Protein AF-0000000067861967 (afdb_homodimer)

InterPro domains:
  IPR028973 PhnB-like [PF06983] (5-131)
  IPR028973 PhnB-like [cd06588] (5-132)
  IPR029068 Glyoxalase/Bleomycin resistance protein/Dihydroxybiphenyl dioxygenase [G3DSA:3.10.180.10] (1-137)
  IPR029068 Glyoxalase/Bleomycin resistance protein/Dihydroxybiphenyl dioxygenase [SSF54593] (2-133)

Secondary structure (DSSP, 8-state):
--SEEEEEE-SS-HHHHHHHHHHHTT-EEEEEEEGGGSTT--S-HHHHTSEEEEEEEETTEEEEEEES-PPTT----SSEEEEEEESSHHHHHHHHHHHHHSSEEEEEEEE-TTSSEEEEEE-TTS-EEEEEE-TT-/--SEEEEEE-SS-HHHHHHHHHHHTT-EEEEEEEGGGSTT--S-HHHHTSEEEEEEEETTEEEEEEES-PPTT----SSEEEEEEESSHHHHHHHHHHHHHSSEEEEEEEE-TTSSEEEEEE-TTS-EEEEEE-TT-

Foldseek 3Di:
DDPDAAEAEAAQCQVVVVVLVCVLQVWDWPDFDFQLPDDPRDDDPSRRRWTCKTFTDDPRHTHYMYGNDDDVPDDQDVPDAEEDEDADPVSLVSNLVSQVVAWPWPADQDQDPVGWGWTWIQGNRRGIYIYTYDPVD/DDPDAAEAEAAQCQVVVVVLVCVLQVWDWPDFDFQLPDPPRDDDPSRRRWTCKTFTDDPRHTHYMYGNDDDVPDDQDVPDAEEDEDADPVSLVSNLVSQVVAWPWPADQDQDPVGWGWTWIQGNRRGIYIYTYDPVD

Structure (mmCIF, N/CA/C/O backbone):
data_AF-0000000067861967-model_v1
#
loop_
_entity.id
_entity.type
_entity.pdbx_description
1 polymer 'Lmo0817 protein'
#
loop_
_atom_site.group_PDB
_atom_site.id
_atom_site.type_symbol
_atom_site.label_atom_id
_atom_site.label_alt_id
_atom_site.label_comp_id
_atom_site.label_asym_id
_atom_site.label_entity_id
_atom_site.label_seq_id
_atom_site.pdbx_PDB_ins_code
_atom_site.Cartn_x
_atom_site.Cartn_y
_atom_site.Cartn_z
_atom_site.occupancy
_atom_site.B_iso_or_equiv
_atom_site.auth_seq_id
_atom_site.auth_comp_id
_atom_site.auth_asym_id
_atom_site.auth_atom_id
_atom_site.pdbx_PDB_model_num
ATOM 1 N N . MET A 1 1 ? 4.758 -0.822 15.492 1 81.38 1 MET A N 1
ATOM 2 C CA . MET A 1 1 ? 4.141 -0.25 14.297 1 81.38 1 MET A 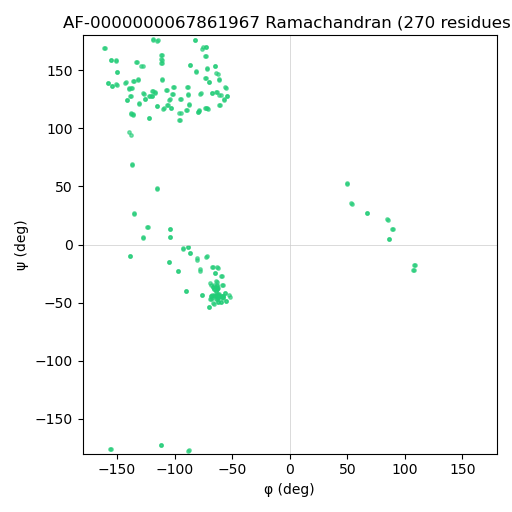CA 1
ATOM 3 C C . MET A 1 1 ? 4.711 -0.878 13.031 1 81.38 1 MET A C 1
ATOM 5 O O . MET A 1 1 ? 5.91 -1.151 12.961 1 81.38 1 MET A O 1
ATOM 9 N N . SER A 1 2 ? 3.775 -1.146 12.102 1 89.94 2 SER A N 1
ATOM 10 C CA . SER A 1 2 ? 4.246 -1.735 10.852 1 89.94 2 SER A CA 1
ATOM 11 C C . SER A 1 2 ? 5.211 -0.803 10.133 1 89.94 2 SER A C 1
ATOM 13 O O . SER A 1 2 ? 5.004 0.412 10.102 1 89.94 2 SER A O 1
ATOM 15 N N . PHE A 1 3 ? 6.199 -1.307 9.555 1 94.56 3 PHE A N 1
ATOM 16 C CA . PHE A 1 3 ? 7.223 -0.518 8.875 1 94.56 3 PHE A CA 1
ATOM 17 C C . PHE A 1 3 ? 6.645 0.157 7.637 1 94.56 3 PHE A C 1
ATOM 19 O O . PHE A 1 3 ? 6.926 1.329 7.375 1 94.56 3 PHE A O 1
ATOM 26 N N . ALA A 1 4 ? 5.871 -0.533 6.863 1 97.94 4 ALA A N 1
ATOM 27 C CA . ALA A 1 4 ? 5.184 0.008 5.691 1 97.94 4 ALA A CA 1
ATOM 28 C C . ALA A 1 4 ? 3.672 -0.129 5.836 1 97.94 4 ALA A C 1
ATOM 30 O O . ALA A 1 4 ? 3.17 -1.198 6.188 1 97.94 4 ALA A O 1
ATOM 31 N N . VAL A 1 5 ? 2.973 0.928 5.57 1 98.12 5 VAL A N 1
ATOM 32 C CA . VAL A 1 5 ? 1.518 0.922 5.676 1 98.12 5 VAL A CA 1
ATOM 33 C C . VAL A 1 5 ? 0.906 1.519 4.41 1 98.12 5 VAL A C 1
ATOM 35 O O . VAL A 1 5 ? 1.225 2.648 4.031 1 98.12 5 VAL A O 1
ATOM 38 N N . PRO A 1 6 ? 0.072 0.764 3.705 1 98.69 6 PRO A N 1
ATOM 39 C CA . PRO A 1 6 ? -0.667 1.413 2.621 1 98.69 6 PRO A CA 1
ATOM 40 C C . PRO A 1 6 ? -1.465 2.627 3.094 1 98.69 6 PRO A C 1
ATOM 42 O O . PRO A 1 6 ? -2.105 2.576 4.145 1 98.69 6 PRO A O 1
ATOM 45 N N . TYR A 1 7 ? -1.355 3.662 2.328 1 98.56 7 TYR A N 1
ATOM 46 C CA . TYR A 1 7 ? -2.078 4.902 2.586 1 98.56 7 TYR A CA 1
ATOM 47 C C . TYR A 1 7 ? -2.955 5.281 1.397 1 98.56 7 TYR A C 1
ATOM 49 O O . TYR A 1 7 ? -2.445 5.66 0.34 1 98.56 7 TYR A O 1
ATOM 57 N N . LEU A 1 8 ? -4.238 5.164 1.557 1 98.69 8 LEU A N 1
ATOM 58 C CA . LEU A 1 8 ? -5.191 5.402 0.476 1 98.69 8 LEU A CA 1
ATOM 59 C C . LEU A 1 8 ? -5.602 6.871 0.426 1 98.69 8 LEU A C 1
ATOM 61 O O . LEU A 1 8 ? -5.895 7.473 1.461 1 98.69 8 LEU A O 1
ATOM 65 N N . VAL A 1 9 ? -5.633 7.383 -0.739 1 98.19 9 VAL A N 1
ATOM 66 C CA . VAL A 1 9 ? -5.926 8.797 -0.956 1 98.19 9 VAL A CA 1
ATOM 67 C C . VAL A 1 9 ? -7.238 8.938 -1.723 1 98.19 9 VAL A C 1
ATOM 69 O O . VAL A 1 9 ? -7.355 8.469 -2.857 1 98.19 9 VAL A O 1
ATOM 72 N N . PHE A 1 10 ? -8.188 9.578 -1.129 1 97.38 10 PHE A N 1
ATOM 73 C CA . PHE A 1 10 ? -9.492 9.781 -1.735 1 97.38 10 PHE A CA 1
ATOM 74 C C . PHE A 1 10 ? -9.781 11.266 -1.914 1 97.38 10 PHE A C 1
ATOM 76 O O . PHE A 1 10 ? -8.922 12.109 -1.639 1 97.38 10 PHE A O 1
ATOM 83 N N . ASN A 1 11 ? -10.875 11.562 -2.508 1 94.12 11 ASN A N 1
ATOM 84 C CA . ASN A 1 11 ? -11.312 12.922 -2.777 1 94.12 11 ASN A CA 1
ATOM 85 C C . ASN A 1 11 ? -12.797 13.102 -2.49 1 94.12 11 ASN A C 1
ATOM 87 O O . ASN A 1 11 ? -13.578 13.383 -3.4 1 94.12 11 ASN A O 1
ATOM 91 N N . GLY A 1 12 ? -13.078 13.016 -1.2 1 93.75 12 GLY A N 1
ATOM 92 C CA . GLY A 1 12 ? -14.461 13.211 -0.8 1 93.75 12 GLY A CA 1
ATOM 93 C C . GLY A 1 12 ? -15.141 11.93 -0.36 1 93.75 12 GLY A C 1
ATOM 94 O O . GLY A 1 12 ? -16.078 11.961 0.435 1 93.75 12 GLY A O 1
ATOM 95 N N . GLU A 1 13 ? -14.664 10.797 -0.764 1 95.31 13 GLU A N 1
ATOM 96 C CA . GLU A 1 13 ? -15.312 9.531 -0.433 1 95.31 13 GLU A CA 1
ATOM 97 C C . GLU A 1 13 ? -14.547 8.789 0.66 1 95.31 13 GLU A C 1
ATOM 99 O O . GLU A 1 13 ? -14.75 7.59 0.865 1 95.31 13 GLU A O 1
ATOM 104 N N . GLY A 1 14 ? -13.633 9.445 1.337 1 97.62 14 GLY A N 1
ATOM 105 C CA . GLY A 1 14 ? -12.766 8.82 2.324 1 97.62 14 GLY A CA 1
ATOM 106 C C . GLY A 1 14 ? -13.523 8.148 3.451 1 97.62 14 GLY A C 1
ATOM 107 O O . GLY A 1 14 ? -13.203 7.027 3.844 1 97.62 14 GLY A O 1
ATOM 108 N N . GLN A 1 15 ? -14.539 8.875 3.943 1 97.88 15 GLN A N 1
ATOM 109 C CA . GLN A 1 15 ? -15.312 8.312 5.047 1 97.88 15 GLN A CA 1
ATOM 110 C C . GLN A 1 15 ? -16.047 7.051 4.609 1 97.88 15 GLN A C 1
ATOM 112 O O . GLN A 1 15 ? -16.109 6.07 5.355 1 97.88 15 GLN A O 1
ATOM 117 N N . ASP A 1 16 ? -16.641 7.094 3.451 1 98.44 16 ASP A N 1
ATOM 118 C CA . ASP A 1 16 ? -17.328 5.914 2.916 1 98.44 16 ASP A CA 1
ATOM 119 C C . ASP A 1 16 ? -16.344 4.746 2.768 1 98.44 16 ASP A C 1
ATOM 121 O O . ASP A 1 16 ? -16.672 3.613 3.141 1 98.44 16 ASP A O 1
ATOM 125 N N . ALA A 1 17 ? -15.195 5.012 2.25 1 98.56 17 ALA A N 1
ATOM 126 C CA . ALA A 1 17 ? -14.172 3.982 2.084 1 98.56 17 ALA A CA 1
ATOM 127 C C . ALA A 1 17 ? -13.742 3.416 3.434 1 98.56 17 ALA A C 1
ATOM 129 O O . ALA A 1 17 ? -13.625 2.199 3.594 1 98.56 17 ALA A O 1
ATOM 130 N N . LEU A 1 18 ? -13.508 4.32 4.352 1 98.75 18 LEU A N 1
ATOM 131 C CA . LEU A 1 18 ? -13.094 3.926 5.691 1 98.75 18 LEU A CA 1
ATOM 132 C C . LEU A 1 18 ? -14.094 2.951 6.305 1 98.75 18 LEU A C 1
ATOM 134 O O . LEU A 1 18 ? -13.703 1.892 6.805 1 98.75 18 LEU A O 1
ATOM 138 N N . THR A 1 19 ? -15.328 3.281 6.234 1 98.69 19 THR A N 1
ATOM 139 C CA . THR A 1 19 ? -16.391 2.447 6.785 1 98.69 19 THR A CA 1
ATOM 140 C C . THR A 1 19 ? -16.5 1.127 6.031 1 98.69 19 THR A C 1
ATOM 142 O O . THR A 1 19 ? -16.625 0.064 6.641 1 98.69 19 THR A O 1
ATOM 145 N N . PHE A 1 20 ? -16.422 1.254 4.77 1 98.88 20 PHE A N 1
ATOM 146 C CA . PHE A 1 20 ? -16.5 0.074 3.918 1 98.88 20 PHE A CA 1
ATOM 147 C C . PHE A 1 20 ? -15.383 -0.903 4.238 1 98.88 20 PHE A C 1
ATOM 149 O O . PHE A 1 20 ? -15.625 -2.092 4.449 1 98.88 20 PHE A O 1
ATOM 156 N N . TYR A 1 21 ? -14.133 -0.427 4.301 1 98.81 21 TYR A N 1
ATOM 157 C CA . TYR A 1 21 ? -12.984 -1.3 4.547 1 98.81 21 TYR A CA 1
ATOM 158 C C . TYR A 1 21 ? -13.016 -1.846 5.969 1 98.81 21 TYR A C 1
ATOM 160 O O . TYR A 1 21 ? -12.586 -2.977 6.215 1 98.81 21 TYR A O 1
ATOM 168 N N . ALA A 1 22 ? -13.508 -1.04 6.949 1 98.81 22 ALA A N 1
ATOM 169 C CA . ALA A 1 22 ? -13.68 -1.557 8.305 1 98.81 22 ALA A CA 1
ATOM 170 C C . ALA A 1 22 ? -14.562 -2.801 8.312 1 98.81 22 ALA A C 1
ATOM 172 O O . ALA A 1 22 ? -14.273 -3.771 9.016 1 98.81 22 ALA A O 1
ATOM 173 N N . ASP A 1 23 ? -15.586 -2.754 7.539 1 98.69 23 ASP A N 1
ATOM 174 C CA . ASP A 1 23 ? -16.484 -3.895 7.426 1 98.69 23 ASP A CA 1
ATOM 175 C C . ASP A 1 23 ? -15.82 -5.051 6.688 1 98.69 23 ASP A C 1
ATOM 177 O O . ASP A 1 23 ? -15.734 -6.164 7.215 1 98.69 23 ASP A O 1
ATOM 181 N N . VAL A 1 24 ? -15.305 -4.852 5.516 1 98.75 24 VAL A N 1
ATOM 182 C CA . VAL A 1 24 ? -14.719 -5.859 4.637 1 98.75 24 VAL A CA 1
ATOM 183 C C . VAL A 1 24 ? -13.68 -6.672 5.402 1 98.75 24 VAL A C 1
ATOM 185 O O . VAL A 1 24 ? -13.641 -7.898 5.293 1 98.75 24 VAL A O 1
ATOM 188 N N . PHE A 1 25 ? -12.82 -5.965 6.176 1 98.62 25 PHE A N 1
ATOM 189 C CA . PHE A 1 25 ? -11.664 -6.621 6.777 1 98.62 25 PHE A CA 1
ATOM 190 C C . PHE A 1 25 ? -11.898 -6.875 8.258 1 98.62 25 PHE A C 1
ATOM 192 O O . PHE A 1 25 ? -11 -7.324 8.969 1 98.62 25 PHE A O 1
ATOM 199 N N . GLN A 1 26 ? -13.188 -6.551 8.648 1 97.94 26 GLN A N 1
ATOM 200 C CA . GLN A 1 26 ? -13.523 -6.719 10.055 1 97.94 26 GLN A CA 1
ATOM 201 C C . GLN A 1 26 ? -12.484 -6.062 10.961 1 97.94 26 GLN A C 1
ATOM 203 O O . GLN A 1 26 ? -11.953 -6.699 11.867 1 97.94 26 GLN A O 1
ATOM 208 N N . ALA A 1 27 ? -12.25 -4.836 10.656 1 98.44 27 ALA A N 1
ATOM 209 C CA . ALA A 1 27 ? -11.211 -4.047 11.305 1 98.44 27 ALA A CA 1
ATOM 210 C C . ALA A 1 27 ? -11.82 -2.951 12.18 1 98.44 27 ALA A C 1
ATOM 212 O O . ALA A 1 27 ? -13.016 -2.658 12.078 1 98.44 27 ALA A O 1
ATOM 213 N N . LYS A 1 28 ? -11 -2.453 13.031 1 98.5 28 LYS A N 1
ATOM 214 C CA . LYS A 1 28 ? -11.406 -1.352 13.898 1 98.5 28 LYS A CA 1
ATOM 215 C C . LYS A 1 28 ? -10.867 -0.019 13.383 1 98.5 28 LYS A C 1
ATOM 217 O O . LYS A 1 28 ? -9.719 0.066 12.945 1 98.5 28 LYS A O 1
ATOM 222 N N . ILE A 1 29 ? -11.727 0.998 13.391 1 98.69 29 ILE A N 1
ATOM 223 C CA . ILE A 1 29 ? -11.273 2.363 13.148 1 98.69 29 ILE A CA 1
ATOM 224 C C . ILE A 1 29 ? -10.641 2.928 14.422 1 98.69 29 ILE A C 1
ATOM 226 O O . ILE A 1 29 ? -11.32 3.102 15.438 1 98.69 29 ILE A O 1
ATOM 230 N N . THR A 1 30 ? -9.391 3.213 14.398 1 98.44 30 THR A N 1
ATOM 231 C CA . THR A 1 30 ? -8.688 3.568 15.625 1 98.44 30 THR A CA 1
ATOM 232 C C . THR A 1 30 ? -8.422 5.07 15.68 1 98.44 30 THR A C 1
ATOM 234 O O . THR A 1 30 ? -8.086 5.609 16.734 1 98.44 30 THR A O 1
ATOM 237 N N . SER A 1 31 ? -8.547 5.754 14.586 1 97.88 31 SER A N 1
ATOM 238 C CA . SER A 1 31 ? -8.328 7.195 14.516 1 97.88 31 SER A CA 1
ATOM 239 C C . SER A 1 31 ? -9.102 7.82 13.359 1 97.88 31 SER A C 1
ATOM 241 O O . SER A 1 31 ? -9.18 7.242 12.273 1 97.88 31 SER A O 1
ATOM 243 N N . VAL A 1 32 ? -9.711 8.922 13.625 1 98.19 32 VAL A N 1
ATOM 244 C CA . VAL A 1 32 ? -10.328 9.758 12.609 1 98.19 32 VAL A CA 1
ATOM 245 C C . VAL A 1 32 ? -10.023 11.227 12.891 1 98.19 32 VAL A C 1
ATOM 247 O O . VAL A 1 32 ? -10.414 11.758 13.938 1 98.19 32 VAL A O 1
ATOM 250 N N . GLN A 1 33 ? -9.297 11.766 12.078 1 97.19 33 GLN A N 1
ATOM 251 C CA . GLN A 1 33 ? -9.016 13.195 12.141 1 97.19 33 GLN A CA 1
ATOM 252 C C . GLN A 1 33 ? -9.539 13.914 10.898 1 97.19 33 GLN A C 1
ATOM 254 O O . GLN A 1 33 ? -9.273 13.492 9.773 1 97.19 33 GLN A O 1
ATOM 259 N N . ARG A 1 34 ? -10.242 14.992 11.141 1 97.31 34 ARG A N 1
ATOM 260 C CA . ARG A 1 34 ? -10.836 15.758 10.047 1 97.31 34 ARG A CA 1
ATOM 261 C C . ARG A 1 34 ? -10.164 17.109 9.906 1 97.31 34 ARG A C 1
ATOM 263 O O . ARG A 1 34 ? -9.562 17.625 10.852 1 97.31 34 ARG A O 1
ATOM 270 N N . PHE A 1 35 ? -10.32 17.672 8.727 1 95.69 35 PHE A N 1
ATOM 271 C CA . PHE A 1 35 ? -9.648 18.922 8.438 1 95.69 35 PHE A CA 1
ATOM 272 C C . PHE A 1 35 ? -10.156 20.031 9.359 1 95.69 35 PHE A C 1
ATOM 274 O O . PHE A 1 35 ? -9.383 20.906 9.766 1 95.69 35 PHE A O 1
ATOM 281 N N . LYS A 1 36 ? -11.367 20.047 9.688 1 95.38 36 LYS A N 1
ATOM 282 C CA . LYS A 1 36 ? -11.945 21.094 10.531 1 95.38 36 LYS A CA 1
ATOM 283 C C . LYS A 1 36 ? -11.297 21.109 11.914 1 95.38 36 LYS A C 1
ATOM 285 O O . LYS A 1 36 ? -11.445 22.078 12.664 1 95.38 36 LYS A O 1
ATOM 290 N N . GLU A 1 37 ? -10.688 20.016 12.266 1 95.12 37 GLU A N 1
ATOM 291 C CA . GLU A 1 37 ? -10.055 19.891 13.578 1 95.12 37 GLU A CA 1
ATOM 292 C C . GLU A 1 37 ? -8.68 20.562 13.594 1 95.12 37 GLU A C 1
ATOM 294 O O . GLU A 1 37 ? -8.062 20.703 14.648 1 95.12 37 GLU A O 1
ATOM 299 N N . MET A 1 38 ? -8.164 20.891 12.445 1 91 38 MET A N 1
ATOM 300 C CA . MET A 1 38 ? -6.891 21.609 12.375 1 91 38 MET A CA 1
ATOM 301 C C . MET A 1 38 ? -6.992 22.969 13.039 1 91 38 MET A C 1
ATOM 303 O O . MET A 1 38 ? -8.016 23.641 12.938 1 91 38 MET A O 1
ATOM 307 N N . ASN A 1 39 ? -5.797 23.281 13.625 1 88.31 39 ASN A N 1
ATOM 308 C CA . ASN A 1 39 ? -5.766 24.625 14.188 1 88.31 39 ASN A CA 1
ATOM 309 C C . ASN A 1 39 ? -5.93 25.688 13.109 1 88.31 39 ASN A C 1
ATOM 311 O O . ASN A 1 39 ? -5.281 25.625 12.07 1 88.31 39 ASN A O 1
ATOM 315 N N . ASN A 1 40 ? -6.762 26.625 13.266 1 87.75 40 ASN A N 1
ATOM 316 C CA . ASN A 1 40 ? -6.98 27.766 12.391 1 87.75 40 ASN A CA 1
ATOM 317 C C . ASN A 1 40 ? -7.566 27.344 11.047 1 87.75 40 ASN A C 1
ATOM 319 O O . ASN A 1 40 ? -7.215 27.906 10.008 1 87.75 40 ASN A O 1
ATOM 323 N N . PHE A 1 41 ? -8.25 26.266 11.07 1 89.75 41 PHE A N 1
ATOM 324 C CA . PHE A 1 41 ? -8.922 25.828 9.844 1 89.75 41 PHE A CA 1
ATOM 325 C C . PHE A 1 41 ? -9.859 26.922 9.336 1 89.75 41 PHE A C 1
ATOM 327 O O . PHE A 1 41 ? -10.719 27.406 10.07 1 89.75 41 PHE A O 1
ATOM 334 N N . ASP A 1 42 ? -9.688 27.344 8.086 1 89.25 42 ASP A N 1
ATOM 335 C CA . ASP A 1 42 ? -10.492 28.422 7.512 1 89.25 42 ASP A CA 1
ATOM 336 C C . ASP A 1 42 ? -11.195 27.953 6.238 1 89.25 42 ASP A C 1
ATOM 338 O O . ASP A 1 42 ? -11.672 28.781 5.457 1 89.25 42 ASP A O 1
ATOM 342 N N . GLY A 1 43 ? -11.25 26.656 6.023 1 89.44 43 GLY A N 1
ATOM 343 C CA . GLY A 1 43 ? -11.914 26.141 4.84 1 89.44 43 GLY A CA 1
ATOM 344 C C . GLY A 1 43 ? -13.414 26.031 4.988 1 89.44 43 GLY A C 1
ATOM 345 O O . GLY A 1 43 ? -13.969 26.438 6.016 1 89.44 43 GLY A O 1
ATOM 346 N N . ASP A 1 44 ? -14.008 25.672 3.949 1 90.31 44 ASP A N 1
ATOM 347 C CA . ASP A 1 44 ? -15.461 25.547 4.004 1 90.31 44 ASP A CA 1
ATOM 348 C C . ASP A 1 44 ? -15.883 24.281 4.75 1 90.31 44 ASP A C 1
ATOM 350 O O . ASP A 1 44 ? -15.047 23.438 5.066 1 90.31 44 ASP A O 1
ATOM 354 N N . ALA A 1 45 ? -17.156 24.234 5.012 1 91.12 45 ALA A N 1
ATOM 355 C CA . ALA A 1 45 ? -17.703 23.172 5.848 1 91.12 45 ALA A CA 1
ATOM 356 C C . ALA A 1 45 ? -17.578 21.812 5.172 1 91.12 45 ALA A C 1
ATOM 358 O O . ALA A 1 45 ? -17.328 20.797 5.84 1 91.12 45 ALA A O 1
ATOM 359 N N . VAL A 1 46 ? -17.719 21.812 3.904 1 92.06 46 VAL A N 1
ATOM 360 C CA . VAL A 1 46 ? -17.656 20.547 3.172 1 92.06 46 VAL A CA 1
ATOM 361 C C . VAL A 1 46 ? -16.234 19.984 3.266 1 92.06 46 VAL A C 1
ATOM 363 O O . VAL A 1 46 ? -16.047 18.812 3.613 1 92.06 46 VAL A O 1
ATOM 366 N N . PHE A 1 47 ? -15.266 20.766 2.975 1 92.81 47 PHE A N 1
ATOM 367 C CA . PHE A 1 47 ? -13.875 20.344 3.061 1 92.81 47 PHE A CA 1
ATOM 368 C C . PHE A 1 47 ? -13.508 20 4.496 1 92.81 47 PHE A C 1
ATOM 370 O O . PHE A 1 47 ? -12.742 19.062 4.738 1 92.81 47 PHE A O 1
ATOM 377 N N . GLY A 1 48 ? -14 20.703 5.398 1 95.19 48 GLY A N 1
ATOM 378 C CA . GLY A 1 48 ? -13.703 20.5 6.809 1 95.19 48 GLY A CA 1
ATOM 379 C C . GLY A 1 48 ? -14.078 19.109 7.297 1 95.19 48 GLY A C 1
ATOM 380 O O . GLY A 1 48 ? -13.461 18.594 8.227 1 95.19 48 GLY A O 1
ATOM 381 N N . GLU A 1 49 ? -15.047 18.5 6.66 1 95.81 49 GLU A N 1
ATOM 382 C CA . GLU A 1 49 ? -15.547 17.203 7.094 1 95.81 49 GLU A CA 1
ATOM 383 C C . GLU A 1 49 ? -14.727 16.062 6.484 1 95.81 49 GLU A C 1
ATOM 385 O O . GLU A 1 49 ? -14.852 14.914 6.902 1 95.81 49 GLU A O 1
ATOM 390 N N . ARG A 1 50 ? -13.859 16.391 5.605 1 96.44 50 ARG A N 1
ATOM 391 C CA . ARG A 1 50 ? -13.039 15.383 4.953 1 96.44 50 ARG A CA 1
ATOM 392 C C . ARG A 1 50 ? -12 14.82 5.91 1 96.44 50 ARG A C 1
ATOM 394 O O . ARG A 1 50 ? -11.633 15.469 6.891 1 96.44 50 ARG A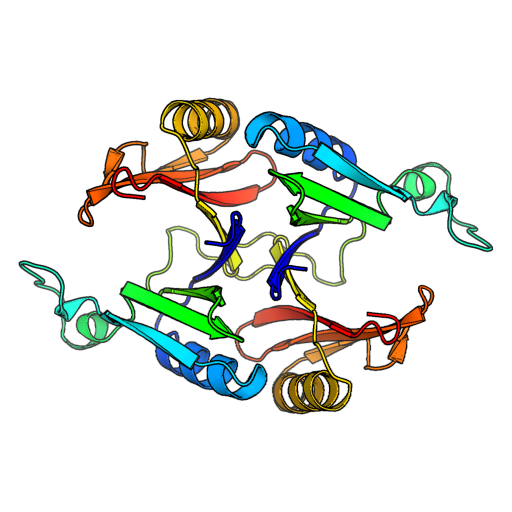 O 1
ATOM 401 N N . LEU A 1 51 ? -11.641 13.609 5.664 1 97.88 51 LEU A N 1
ATOM 402 C CA . LEU A 1 51 ? -10.625 12.945 6.477 1 97.88 51 LEU A CA 1
ATOM 403 C C . LEU A 1 51 ? -9.242 13.531 6.207 1 97.88 51 LEU A C 1
ATOM 405 O O . LEU A 1 51 ? -8.727 13.43 5.09 1 97.88 51 LEU A O 1
ATOM 409 N N . MET A 1 52 ? -8.688 14.102 7.191 1 96.5 52 MET A N 1
ATOM 410 C CA . MET A 1 52 ? -7.277 14.477 7.117 1 96.5 52 MET A CA 1
ATOM 411 C C . MET A 1 52 ? -6.375 13.258 7.281 1 96.5 52 MET A C 1
ATOM 413 O O . MET A 1 52 ? -5.402 13.102 6.543 1 96.5 52 MET A O 1
ATOM 417 N N . HIS A 1 53 ? -6.691 12.43 8.188 1 97.31 53 HIS A N 1
ATOM 418 C CA . HIS A 1 53 ? -5.988 11.195 8.492 1 97.31 53 HIS A CA 1
ATOM 419 C C . HIS A 1 53 ? -6.898 10.203 9.219 1 97.31 53 HIS A C 1
ATOM 421 O O . HIS A 1 53 ? -7.691 10.602 10.078 1 97.31 53 HIS A O 1
ATOM 427 N N . SER A 1 54 ? -6.836 8.969 8.898 1 98.56 54 SER A N 1
ATOM 428 C CA . SER A 1 54 ? -7.578 7.926 9.594 1 98.56 54 SER A CA 1
ATOM 429 C C . SER A 1 54 ? -6.848 6.59 9.531 1 98.56 54 SER A C 1
ATOM 431 O O . SER A 1 54 ? -5.953 6.406 8.703 1 98.56 54 SER A O 1
ATOM 433 N N . ARG A 1 55 ? -7.176 5.734 10.445 1 98.5 55 ARG A N 1
ATOM 434 C CA . ARG A 1 55 ? -6.445 4.477 10.578 1 98.5 55 ARG A CA 1
ATOM 435 C C . ARG A 1 55 ? -7.402 3.307 10.789 1 98.5 55 ARG A C 1
ATOM 437 O O . ARG A 1 55 ? -8.391 3.432 11.516 1 98.5 55 ARG A O 1
ATOM 444 N N . LEU A 1 56 ? -7.09 2.219 10.172 1 98.62 56 LEU A N 1
ATOM 445 C CA . LEU A 1 56 ? -7.723 0.931 10.438 1 98.62 56 LEU A CA 1
ATOM 446 C C . LEU A 1 56 ? -6.746 -0.03 11.109 1 98.62 56 LEU A C 1
ATOM 448 O O . LEU A 1 56 ? -5.566 -0.074 10.75 1 98.62 56 LEU A O 1
ATOM 452 N N . ALA A 1 57 ? -7.262 -0.799 12.031 1 98.12 57 ALA A N 1
ATOM 453 C CA . ALA A 1 57 ? -6.434 -1.797 12.711 1 98.12 57 ALA A CA 1
ATOM 454 C C . ALA A 1 57 ? -7.137 -3.152 12.75 1 98.12 57 ALA A C 1
ATOM 456 O O . ALA A 1 57 ? -8.367 -3.221 12.836 1 98.12 57 ALA A O 1
ATOM 457 N N . LYS A 1 58 ? -6.371 -4.145 12.594 1 96.38 58 LYS A N 1
ATOM 458 C CA . LYS A 1 58 ? -6.777 -5.535 12.773 1 96.38 58 LYS A CA 1
ATOM 459 C C . LYS A 1 58 ? -5.914 -6.223 13.828 1 96.38 58 LYS A C 1
ATOM 461 O O . LYS A 1 58 ? -4.684 -6.156 13.781 1 96.38 58 LYS A O 1
ATOM 466 N N . ASN A 1 59 ? -6.52 -6.883 14.875 1 93.25 59 ASN A N 1
ATOM 467 C CA . ASN A 1 59 ? -5.82 -7.551 15.969 1 93.25 59 ASN A CA 1
ATOM 468 C C . ASN A 1 59 ? -4.84 -6.613 16.656 1 93.25 59 ASN A C 1
ATOM 470 O O . ASN A 1 59 ? -3.693 -6.988 16.922 1 93.25 59 ASN A O 1
ATOM 474 N N . GLY A 1 60 ? -5.188 -5.359 16.75 1 93.5 60 GLY A N 1
ATOM 475 C CA . GLY A 1 60 ? -4.41 -4.383 17.5 1 93.5 60 GLY A CA 1
ATOM 476 C C . GLY A 1 60 ? -3.295 -3.758 16.688 1 93.5 60 GLY A C 1
ATOM 477 O O . GLY A 1 60 ? -2.541 -2.926 17.188 1 93.5 60 GLY A O 1
ATOM 478 N N . GLU A 1 61 ? -3.18 -4.055 15.383 1 94.44 61 GLU A N 1
ATOM 479 C CA . GLU A 1 61 ? -2.131 -3.51 14.523 1 94.44 61 GLU A CA 1
ATOM 480 C C . GLU A 1 61 ? -2.721 -2.697 13.375 1 94.44 61 GLU A C 1
ATOM 482 O O . GLU A 1 61 ? -3.59 -3.184 12.648 1 94.44 61 GLU A O 1
ATOM 487 N N . GLU A 1 62 ? -2.26 -1.517 13.227 1 96.56 62 GLU A N 1
ATOM 488 C CA . GLU A 1 62 ? -2.703 -0.693 12.109 1 96.56 62 GLU A CA 1
ATOM 489 C C . GLU A 1 62 ? -2.166 -1.229 10.781 1 96.56 62 GLU A C 1
ATOM 491 O O . GLU A 1 62 ? -1.005 -1.633 10.695 1 96.56 62 GLU A O 1
ATOM 496 N N . PHE A 1 63 ? -3.068 -1.177 9.727 1 97.38 63 PHE A N 1
ATOM 497 C CA . PHE A 1 63 ? -2.625 -1.821 8.5 1 97.38 63 PHE A CA 1
ATOM 498 C C . PHE A 1 63 ? -3.004 -0.985 7.281 1 97.38 63 PHE A C 1
ATOM 500 O O . PHE A 1 63 ? -2.531 -1.241 6.172 1 97.38 63 PHE A O 1
ATOM 507 N N . ILE A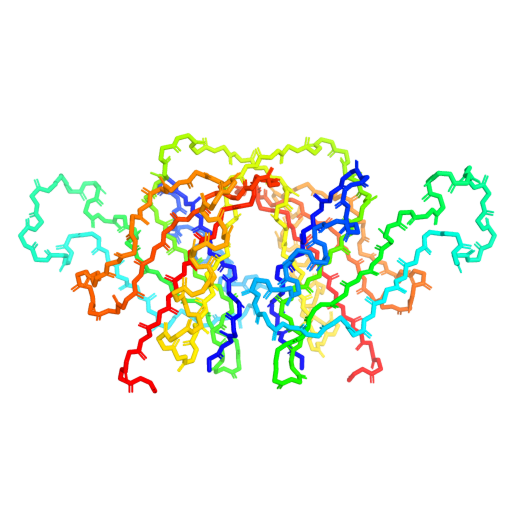 1 64 ? -3.814 0.038 7.449 1 98.38 64 ILE A N 1
ATOM 508 C CA . ILE A 1 64 ? -4.18 0.967 6.387 1 98.38 64 ILE A CA 1
ATOM 509 C C . ILE A 1 64 ? -4.469 2.344 6.98 1 98.38 64 ILE A C 1
ATOM 511 O O . ILE A 1 64 ? -5.113 2.453 8.023 1 98.38 64 ILE A O 1
ATOM 515 N N . TYR A 1 65 ? -3.967 3.299 6.285 1 98.56 65 TYR A N 1
ATOM 516 C CA . TYR A 1 65 ? -4.379 4.676 6.527 1 98.56 65 TYR A CA 1
ATOM 517 C C . TYR A 1 65 ? -5.188 5.219 5.355 1 98.56 65 TYR A C 1
ATOM 519 O O . TYR A 1 65 ? -5.078 4.723 4.234 1 98.56 65 TYR A O 1
ATOM 527 N N . ILE A 1 66 ? -6.023 6.234 5.633 1 98.56 66 ILE A N 1
ATOM 528 C CA . ILE A 1 66 ? -6.859 6.832 4.602 1 98.56 66 ILE A CA 1
ATOM 529 C C . ILE A 1 66 ? -6.891 8.352 4.777 1 98.56 66 ILE A C 1
ATOM 531 O O . ILE A 1 66 ? -7.008 8.852 5.898 1 98.56 66 ILE A O 1
ATOM 535 N N . THR A 1 67 ? -6.727 9.016 3.74 1 97.62 67 THR A N 1
ATOM 536 C CA . THR A 1 67 ? -6.926 10.461 3.711 1 97.62 67 THR A CA 1
ATOM 537 C C . THR A 1 67 ? -7.875 10.852 2.584 1 97.62 67 THR A C 1
ATOM 539 O O . THR A 1 67 ? -8.094 10.078 1.647 1 97.62 67 THR A O 1
ATOM 542 N N . ASP A 1 68 ? -8.555 11.953 2.732 1 95.69 68 ASP A N 1
ATOM 543 C CA . ASP A 1 68 ? -9.453 12.531 1.738 1 95.69 68 ASP A CA 1
ATOM 544 C C . ASP A 1 68 ? -8.938 13.883 1.248 1 95.69 68 ASP A C 1
ATOM 546 O O . ASP A 1 68 ? -9.672 14.875 1.249 1 95.69 68 ASP A O 1
ATOM 550 N N . ALA A 1 69 ? -7.738 13.984 0.888 1 89.75 69 ALA A N 1
ATOM 551 C CA . ALA A 1 69 ? -7.039 15.133 0.32 1 89.75 69 ALA A CA 1
ATOM 552 C C . ALA A 1 69 ? -6.094 14.703 -0.8 1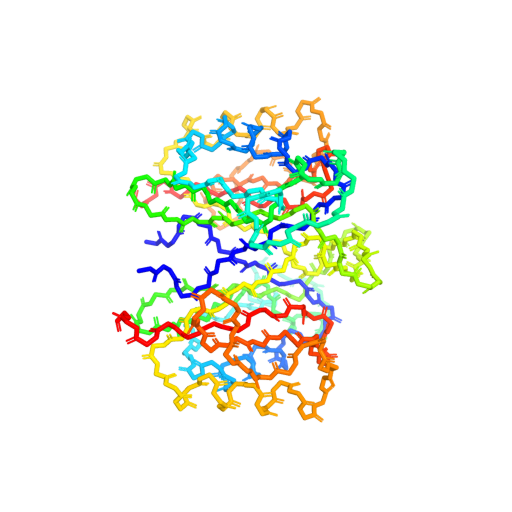 89.75 69 ALA A C 1
ATOM 554 O O . ALA A 1 69 ? -4.922 14.414 -0.553 1 89.75 69 ALA A O 1
ATOM 555 N N . PRO A 1 70 ? -6.629 14.836 -2.025 1 83.69 70 PRO A N 1
ATOM 556 C CA . PRO A 1 70 ? -5.797 14.328 -3.117 1 83.69 70 PRO A CA 1
ATOM 557 C C . PRO A 1 70 ? -4.605 15.242 -3.42 1 83.69 70 PRO A C 1
ATOM 559 O O . PRO A 1 70 ? -4.703 16.453 -3.277 1 83.69 70 PRO A O 1
ATOM 562 N N . TYR A 1 71 ? -3.543 14.508 -3.748 1 85.88 71 TYR A N 1
ATOM 563 C CA . TYR A 1 71 ? -2.34 15.211 -4.18 1 85.88 71 TYR A CA 1
ATOM 564 C C . TYR A 1 71 ? -2.52 15.789 -5.578 1 85.88 71 TYR A C 1
ATOM 566 O O . TYR A 1 71 ? -3.436 15.398 -6.309 1 85.88 71 TYR A O 1
ATOM 574 N N . ASP A 1 72 ? -1.63 16.719 -5.848 1 85.69 72 ASP A N 1
ATOM 575 C CA . ASP A 1 72 ? -1.603 17.203 -7.227 1 85.69 72 ASP A CA 1
ATOM 576 C C . ASP A 1 72 ? -1.273 16.062 -8.195 1 85.69 72 ASP A C 1
ATOM 578 O O . ASP A 1 72 ? -0.35 15.289 -7.961 1 85.69 72 ASP A O 1
ATOM 582 N N . GLY A 1 73 ? -2.119 15.945 -9.195 1 86 73 GLY A N 1
ATOM 583 C CA . GLY A 1 73 ? -1.906 14.898 -10.188 1 86 73 GLY A CA 1
ATOM 584 C C . GLY A 1 73 ? -2.49 13.562 -9.781 1 86 73 GLY A C 1
ATOM 585 O O . GLY A 1 73 ? -2.096 12.516 -10.305 1 86 73 GLY A O 1
ATOM 586 N N . PHE A 1 74 ? -3.363 13.594 -8.953 1 89.31 74 PHE A N 1
ATOM 587 C CA . PHE A 1 74 ? -4.012 12.383 -8.477 1 89.31 74 PHE A CA 1
ATOM 588 C C . PHE A 1 74 ? -4.578 11.578 -9.648 1 89.31 74 PHE A C 1
ATOM 590 O O . PHE A 1 74 ? -5.266 12.133 -10.508 1 89.31 74 PHE A O 1
ATOM 597 N N . THR A 1 75 ? -4.25 10.352 -9.719 1 92.25 75 THR A N 1
ATOM 598 C CA . THR A 1 75 ? -4.734 9.375 -10.695 1 92.25 75 THR A CA 1
ATOM 599 C C . THR A 1 75 ? -4.93 8.008 -10.039 1 92.25 75 THR A C 1
ATOM 601 O O . THR A 1 75 ? -4.145 7.609 -9.18 1 92.25 75 THR A O 1
ATOM 604 N N . ILE A 1 76 ? -6.02 7.387 -10.445 1 92 76 ILE A N 1
ATOM 605 C CA . ILE A 1 76 ? -6.238 6.012 -10.008 1 92 76 ILE A CA 1
ATOM 606 C C . ILE A 1 76 ? -5.367 5.066 -10.836 1 92 76 ILE A C 1
ATOM 608 O O . ILE A 1 76 ? -5.285 5.203 -12.062 1 92 76 ILE A O 1
ATOM 612 N N . GLY A 1 77 ? -4.656 4.223 -10.156 1 93.81 77 GLY A N 1
ATOM 613 C CA . GLY A 1 77 ? -3.818 3.246 -10.836 1 93.81 77 GLY A CA 1
ATOM 614 C C . GLY A 1 77 ? -3.549 2.01 -10 1 93.81 77 GLY A C 1
ATOM 615 O O . GLY A 1 77 ? -4.141 1.832 -8.93 1 93.81 77 GLY A O 1
ATOM 616 N N . ASN A 1 78 ? -2.686 1.067 -10.555 1 94.56 78 ASN A N 1
ATOM 617 C CA . ASN A 1 78 ? -2.439 -0.204 -9.883 1 94.56 78 ASN A CA 1
ATOM 618 C C . ASN A 1 78 ? -0.953 -0.55 -9.867 1 94.56 78 ASN A C 1
ATOM 620 O O . ASN A 1 78 ? -0.586 -1.726 -9.812 1 94.56 78 ASN A O 1
ATOM 624 N N . ARG A 1 79 ? -0.155 0.547 -9.922 1 96.5 79 ARG A N 1
ATOM 625 C CA . ARG A 1 79 ? 1.271 0.374 -9.664 1 96.5 79 ARG A CA 1
ATOM 626 C C . ARG A 1 79 ? 1.518 -0.145 -8.258 1 96.5 79 ARG A C 1
ATOM 628 O O . ARG A 1 79 ? 2.402 -0.976 -8.039 1 96.5 79 ARG A O 1
ATOM 635 N N . VAL A 1 80 ? 0.792 0.432 -7.375 1 98.06 80 VAL A N 1
ATOM 636 C CA . VAL A 1 80 ? 0.788 -0.043 -5.996 1 98.06 80 VAL A CA 1
ATOM 637 C C . VAL A 1 80 ? -0.552 -0.706 -5.684 1 98.06 8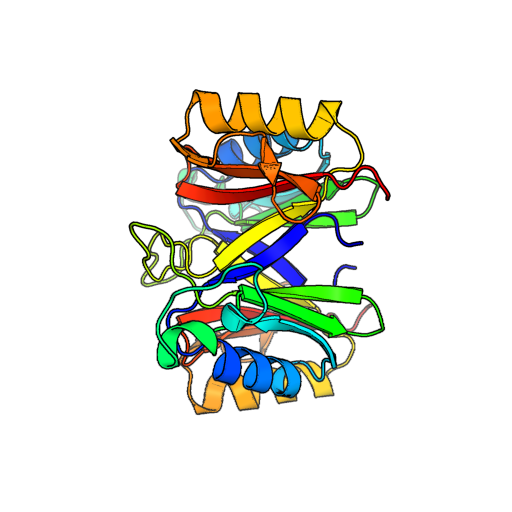0 VAL A C 1
ATOM 639 O O . VAL A 1 80 ? -1.603 -0.067 -5.77 1 98.06 80 VAL A O 1
ATOM 642 N N . THR A 1 81 ? -0.507 -1.999 -5.379 1 98.38 81 THR A N 1
ATOM 643 C CA . THR A 1 81 ? -1.664 -2.76 -4.926 1 98.38 81 THR A CA 1
ATOM 644 C C . THR A 1 81 ? -1.468 -3.236 -3.488 1 98.38 81 THR A C 1
ATOM 646 O O . THR A 1 81 ? -0.44 -2.951 -2.869 1 98.38 81 THR A O 1
ATOM 649 N N . ILE A 1 82 ? -2.482 -3.854 -2.914 1 98.75 82 ILE A N 1
ATOM 650 C CA . ILE A 1 82 ? -2.379 -4.285 -1.523 1 98.75 82 ILE A CA 1
ATOM 651 C C . ILE A 1 82 ? -2.695 -5.773 -1.42 1 98.75 82 ILE A C 1
ATOM 653 O O . ILE A 1 82 ? -3.74 -6.227 -1.891 1 98.75 82 ILE A O 1
ATOM 657 N N . LEU A 1 83 ? -1.817 -6.535 -0.86 1 98.62 83 LEU A N 1
ATOM 658 C CA . LEU A 1 83 ? -2.086 -7.926 -0.512 1 98.62 83 LEU A CA 1
ATOM 659 C C . LEU A 1 83 ? -2.535 -8.047 0.94 1 98.62 83 LEU A C 1
ATOM 661 O O . LEU A 1 83 ? -1.862 -7.551 1.846 1 98.62 83 LEU A O 1
ATOM 665 N N . ILE A 1 84 ? -3.625 -8.633 1.153 1 98.62 84 ILE A N 1
ATOM 666 C CA . ILE A 1 84 ? -4.152 -8.898 2.486 1 98.62 84 ILE A CA 1
ATOM 667 C C . ILE A 1 84 ? -3.967 -10.375 2.834 1 98.62 84 ILE A C 1
ATOM 669 O O . ILE A 1 84 ? -4.402 -11.25 2.086 1 98.62 84 ILE A O 1
ATOM 673 N N . ASN A 1 85 ? -3.328 -10.594 3.908 1 97.56 85 ASN A N 1
ATOM 674 C CA . ASN A 1 85 ? -3.154 -11.945 4.426 1 97.56 85 ASN A CA 1
ATOM 675 C C . ASN A 1 85 ? -4.211 -12.281 5.473 1 97.56 85 ASN A C 1
ATOM 677 O O . ASN A 1 85 ? -4.117 -11.844 6.621 1 97.56 85 ASN A O 1
ATOM 681 N N . PHE A 1 86 ? -5.121 -13.094 5.117 1 97.81 86 PHE A N 1
ATOM 682 C CA . PHE A 1 86 ? -6.203 -13.445 6.031 1 97.81 86 PHE A CA 1
ATOM 683 C C . PHE A 1 86 ? -5.797 -14.602 6.934 1 97.81 86 PHE A C 1
ATOM 685 O O . PHE A 1 86 ? -4.977 -15.438 6.551 1 97.81 86 PHE A O 1
ATOM 692 N N . GLU A 1 87 ? -6.43 -14.656 8.086 1 94.94 87 GLU A N 1
ATOM 693 C CA . GLU A 1 87 ? -6.098 -15.68 9.07 1 94.94 87 GLU A CA 1
ATOM 694 C C . GLU A 1 87 ? -7.059 -16.859 8.984 1 94.94 87 GLU A C 1
ATOM 696 O O . GLU A 1 87 ? -6.766 -17.953 9.492 1 94.94 87 GLU A O 1
ATOM 701 N N . THR A 1 88 ? -8.211 -16.703 8.469 1 96.25 88 THR A N 1
ATOM 702 C CA . THR A 1 88 ? -9.188 -17.781 8.352 1 96.25 88 THR A CA 1
ATOM 703 C C . THR A 1 88 ? -9.805 -17.812 6.957 1 96.25 88 THR A C 1
ATOM 705 O O . THR A 1 88 ? -9.859 -16.781 6.277 1 96.25 88 THR A O 1
ATOM 708 N N . GLU A 1 89 ? -10.289 -18.922 6.594 1 97.06 89 GLU A N 1
ATOM 709 C CA . GLU A 1 89 ? -10.961 -19.078 5.309 1 97.06 89 GLU A CA 1
ATOM 710 C C . GLU A 1 89 ? -12.258 -18.281 5.254 1 97.06 89 GLU A C 1
ATOM 712 O O . GLU A 1 89 ? -12.609 -17.734 4.207 1 97.06 89 GLU A O 1
ATOM 717 N N . ASP A 1 90 ? -12.938 -18.219 6.348 1 98.06 90 ASP A N 1
ATOM 718 C CA . ASP A 1 90 ? -14.195 -17.484 6.395 1 98.06 90 ASP A CA 1
ATOM 719 C C . ASP A 1 90 ? -13.961 -15.992 6.129 1 98.06 90 ASP A C 1
ATOM 721 O O . ASP A 1 90 ? -14.758 -15.352 5.441 1 98.06 90 ASP A O 1
ATOM 725 N N . ASP A 1 91 ? -12.883 -15.5 6.645 1 98.06 91 ASP A N 1
ATOM 726 C CA . ASP A 1 91 ? -12.617 -14.07 6.496 1 98.06 91 ASP A CA 1
ATOM 727 C C . ASP A 1 91 ? -12.305 -13.719 5.043 1 98.06 91 ASP A C 1
ATOM 729 O O . ASP A 1 91 ? -12.781 -12.703 4.531 1 98.06 91 ASP A O 1
ATOM 733 N N . ILE A 1 92 ? -11.477 -14.516 4.363 1 98.62 92 ILE A N 1
ATOM 734 C CA . ILE A 1 92 ? -11.156 -14.203 2.975 1 98.62 92 ILE A CA 1
ATOM 735 C C . ILE A 1 92 ? -12.406 -14.344 2.115 1 98.62 92 ILE A C 1
ATOM 737 O O . ILE A 1 92 ? -12.633 -13.547 1.196 1 98.62 92 ILE A O 1
ATOM 741 N N . LYS A 1 93 ? -13.258 -15.336 2.371 1 98.69 93 LYS A N 1
ATOM 742 C CA . LYS A 1 93 ? -14.492 -15.516 1.613 1 98.69 93 LYS A CA 1
ATOM 743 C C . LYS A 1 93 ? -15.414 -14.312 1.775 1 98.69 93 LYS A C 1
ATOM 745 O O . LYS A 1 93 ? -15.992 -13.836 0.798 1 98.69 93 LYS A O 1
ATOM 750 N N . TYR A 1 94 ? -15.5 -13.883 2.961 1 98.81 94 TYR A N 1
ATOM 751 C CA . TYR A 1 94 ? -16.344 -12.719 3.23 1 98.81 94 TYR A CA 1
ATOM 752 C C . TYR A 1 94 ? -15.836 -11.492 2.488 1 98.81 94 TYR A C 1
ATOM 754 O O . TYR A 1 94 ? -16.609 -10.805 1.812 1 98.81 94 TYR A O 1
ATOM 762 N N . ALA A 1 95 ? -14.547 -11.25 2.631 1 98.88 95 ALA A N 1
ATOM 763 C CA . ALA A 1 95 ? -13.953 -10.086 1.969 1 98.88 95 ALA A CA 1
ATOM 764 C C . ALA A 1 95 ? -14.148 -10.156 0.457 1 98.88 95 ALA A C 1
ATOM 766 O O . ALA A 1 95 ? -14.508 -9.164 -0.176 1 98.88 95 ALA A O 1
ATOM 767 N N . TYR A 1 96 ? -13.898 -11.305 -0.057 1 98.94 96 TYR A N 1
ATOM 768 C CA . TYR A 1 96 ? -14.07 -11.508 -1.491 1 98.94 96 TYR A CA 1
ATOM 769 C C . TYR A 1 96 ? -15.5 -11.188 -1.919 1 98.94 96 TYR A C 1
ATOM 771 O O . TYR A 1 96 ? -15.719 -10.469 -2.896 1 98.94 96 TYR A O 1
ATOM 779 N N . GLU A 1 97 ? -16.484 -11.672 -1.188 1 98.81 97 GLU A N 1
ATOM 780 C CA . GLU A 1 97 ? -17.891 -11.477 -1.513 1 98.81 97 GLU A CA 1
ATOM 781 C C . GLU A 1 97 ? -18.266 -10 -1.46 1 98.81 97 GLU A C 1
ATOM 783 O O . GLU A 1 97 ? -18.906 -9.484 -2.377 1 98.81 97 GLU A O 1
ATOM 788 N N . VAL A 1 98 ? -17.891 -9.359 -0.479 1 98.81 98 VAL A N 1
ATOM 789 C CA . VAL A 1 98 ? -18.281 -7.965 -0.281 1 98.81 98 VAL A CA 1
ATOM 790 C C . VAL A 1 98 ? -17.594 -7.082 -1.322 1 98.81 98 VAL A C 1
ATOM 792 O O . VAL A 1 98 ? -18.234 -6.238 -1.949 1 98.81 98 VAL A O 1
ATOM 795 N N . LEU A 1 99 ? -16.266 -7.289 -1.518 1 98.81 99 LEU A N 1
ATOM 796 C CA . LEU A 1 99 ? -15.516 -6.484 -2.479 1 98.81 99 LEU A CA 1
ATOM 797 C C . LEU A 1 99 ? -16.031 -6.711 -3.895 1 98.81 99 LEU A C 1
ATOM 799 O O . LEU A 1 99 ? -16.141 -5.766 -4.684 1 98.81 99 LEU A O 1
ATOM 803 N N . SER A 1 100 ? -16.344 -7.926 -4.195 1 98.5 100 SER A N 1
ATOM 804 C CA . SER A 1 100 ? -16.703 -8.273 -5.562 1 98.5 100 SER A CA 1
ATOM 805 C C . SER A 1 100 ? -18.125 -7.844 -5.883 1 98.5 100 SER A C 1
ATOM 807 O O . SER A 1 100 ? -18.484 -7.688 -7.055 1 98.5 100 SER A O 1
ATOM 809 N N . ALA A 1 101 ? -18.969 -7.676 -4.875 1 98.5 101 ALA A N 1
ATOM 810 C CA . ALA A 1 101 ? -20.375 -7.32 -5.074 1 98.5 101 ALA A CA 1
ATOM 811 C C . ALA A 1 101 ? -20.5 -6.016 -5.852 1 98.5 101 ALA A C 1
ATOM 813 O O . ALA A 1 101 ? -21.438 -5.855 -6.656 1 98.5 101 ALA A O 1
ATOM 814 N N . THR A 1 102 ? -19.625 -5.105 -5.656 1 97.62 102 THR A N 1
ATOM 815 C CA . THR A 1 102 ? -19.703 -3.812 -6.332 1 97.62 102 THR A CA 1
ATOM 816 C C . THR A 1 102 ? -18.391 -3.492 -7.043 1 97.62 102 THR A C 1
ATOM 818 O O . THR A 1 102 ? -18.156 -2.348 -7.434 1 97.62 102 THR A O 1
ATOM 821 N N . GLY A 1 103 ? -17.5 -4.457 -7.035 1 98.12 103 GLY A N 1
ATOM 822 C CA . GLY A 1 103 ? -16.219 -4.285 -7.688 1 98.12 103 GLY A CA 1
ATOM 823 C C . GLY A 1 103 ? -16.047 -5.164 -8.906 1 98.12 103 GLY A C 1
ATOM 824 O O . GLY A 1 103 ? -17.016 -5.695 -9.438 1 98.12 103 GLY A O 1
ATOM 825 N N . LYS A 1 104 ? -14.898 -5.18 -9.461 1 97.88 104 LYS A N 1
ATOM 826 C CA . LYS A 1 104 ? -14.516 -6.016 -10.602 1 97.88 104 LYS A CA 1
ATOM 827 C C . LYS A 1 104 ? -13.625 -7.168 -10.164 1 97.88 104 LYS A C 1
ATOM 829 O O . LYS A 1 104 ? -12.547 -6.949 -9.594 1 97.88 104 LYS A O 1
ATOM 834 N N . VAL A 1 105 ? -14.094 -8.414 -10.406 1 98.25 105 VAL A N 1
ATOM 835 C CA . VAL A 1 105 ? -13.266 -9.586 -10.133 1 98.25 105 VAL A CA 1
ATOM 836 C C . VAL A 1 105 ? -12.164 -9.695 -11.188 1 98.25 105 VAL A C 1
ATOM 838 O O . VAL A 1 105 ? -12.438 -9.789 -12.383 1 98.25 105 VAL A O 1
ATOM 841 N N . GLU A 1 106 ? -10.969 -9.609 -10.75 1 97.62 106 GLU A N 1
ATOM 842 C CA . GLU A 1 106 ? -9.82 -9.758 -11.641 1 97.62 106 GLU A CA 1
ATOM 843 C C . GLU A 1 106 ? -9.375 -11.219 -11.719 1 97.62 106 GLU A C 1
ATOM 845 O O . GLU A 1 106 ? -8.906 -11.672 -12.766 1 97.62 106 GLU A O 1
ATOM 850 N N . MET A 1 107 ? -9.391 -11.883 -10.617 1 97.25 107 MET A N 1
ATOM 851 C CA . MET A 1 107 ? -9.156 -13.32 -10.445 1 97.25 107 MET A CA 1
ATOM 852 C C . MET A 1 107 ? -10.086 -13.906 -9.391 1 97.25 107 MET A C 1
ATOM 854 O O . MET A 1 107 ? -10.125 -13.43 -8.258 1 97.25 107 MET A O 1
ATOM 858 N N . GLU A 1 108 ? -10.781 -14.859 -9.789 1 98.56 108 GLU A N 1
ATOM 859 C CA . GLU A 1 108 ? -11.766 -15.461 -8.891 1 98.56 108 GLU A CA 1
ATOM 860 C C . GLU A 1 108 ? -11.086 -16.125 -7.699 1 98.56 108 GLU A C 1
ATOM 862 O O . GLU A 1 108 ? -9.938 -16.562 -7.797 1 98.56 108 GLU A O 1
ATOM 867 N N . LEU A 1 109 ? -11.836 -16.203 -6.598 1 98.75 109 LEU A N 1
ATOM 868 C CA . LEU A 1 109 ? -11.359 -16.938 -5.426 1 98.75 109 LEU A CA 1
ATOM 869 C C . LEU A 1 109 ? -11.133 -18.406 -5.762 1 98.75 109 LEU A C 1
ATOM 871 O O . LEU A 1 109 ? -12.047 -19.078 -6.223 1 98.75 109 LEU A O 1
ATOM 875 N N . GLN A 1 110 ? -9.922 -18.828 -5.594 1 98.44 110 GLN A N 1
ATOM 876 C CA . GLN A 1 110 ? -9.508 -20.188 -5.961 1 98.44 110 GLN A CA 1
ATOM 877 C C . GLN A 1 110 ? -8.219 -20.578 -5.246 1 98.44 110 GLN A C 1
ATOM 879 O O . GLN A 1 110 ? -7.582 -19.734 -4.602 1 98.44 110 GLN A O 1
ATOM 884 N N . VAL A 1 111 ? -7.863 -21.859 -5.309 1 97.06 111 VAL A N 1
ATOM 885 C CA . VAL A 1 111 ? -6.543 -22.281 -4.844 1 97.06 111 VAL A CA 1
ATOM 886 C C . VAL A 1 111 ? -5.5 -21.984 -5.918 1 97.06 111 VAL A C 1
ATOM 888 O O . VAL A 1 111 ? -5.551 -22.547 -7.012 1 97.06 111 VAL A O 1
ATOM 891 N N . ALA A 1 112 ? -4.621 -21.109 -5.652 1 95 112 ALA A N 1
ATOM 892 C CA . ALA A 1 112 ? -3.592 -20.703 -6.605 1 95 112 ALA A CA 1
ATOM 893 C C . ALA A 1 112 ? -2.533 -21.797 -6.77 1 95 112 ALA A C 1
ATOM 895 O O . ALA A 1 112 ? -2.518 -22.766 -6.02 1 95 112 ALA A O 1
ATOM 896 N N . PHE A 1 113 ? -1.678 -21.656 -7.715 1 89.5 113 PHE A N 1
ATOM 897 C CA . PHE A 1 113 ? -0.68 -22.656 -8.055 1 89.5 113 PHE A CA 1
ATOM 898 C C . PHE A 1 113 ? 0.314 -22.844 -6.914 1 89.5 113 PHE A C 1
ATOM 900 O O . PHE A 1 113 ? 0.972 -23.891 -6.82 1 89.5 113 PHE A O 1
ATOM 907 N N . TRP A 1 114 ? 0.455 -21.797 -6.078 1 90.06 114 TRP A N 1
ATOM 908 C CA . TRP A 1 114 ? 1.381 -21.922 -4.957 1 90.06 114 TRP A CA 1
ATOM 909 C C . TRP A 1 114 ? 0.688 -22.516 -3.738 1 90.06 114 TRP A C 1
ATOM 911 O O . TRP A 1 114 ? 1.304 -22.672 -2.68 1 90.06 114 TRP A O 1
ATOM 921 N N . GLY A 1 115 ? -0.65 -22.797 -3.807 1 93.75 115 GLY A N 1
ATOM 922 C CA . GLY A 1 115 ? -1.323 -23.609 -2.795 1 93.75 115 GLY A CA 1
ATOM 923 C C . GLY A 1 115 ? -2.254 -22.781 -1.915 1 93.75 115 GLY A C 1
ATOM 924 O O . GLY A 1 115 ? -3.119 -23.344 -1.235 1 93.75 115 GLY A O 1
ATOM 925 N N . SER A 1 116 ? -2.154 -21.516 -1.862 1 96.69 116 SER A N 1
ATOM 926 C CA . SER A 1 116 ? -3 -20.656 -1.031 1 96.69 116 SER A CA 1
ATOM 927 C C . SER A 1 116 ? -4.34 -20.375 -1.705 1 96.69 116 SER A C 1
ATOM 929 O O . SER A 1 116 ? -4.441 -20.422 -2.932 1 96.69 116 SER A O 1
ATOM 931 N N . THR A 1 117 ? -5.371 -20.203 -0.886 1 98.31 117 THR A N 1
ATOM 932 C CA . THR A 1 117 ? -6.59 -19.594 -1.41 1 98.31 117 THR A CA 1
ATOM 933 C C . THR A 1 117 ? -6.352 -18.125 -1.762 1 98.31 117 THR A C 1
ATOM 935 O O . THR A 1 117 ? -5.801 -17.359 -0.956 1 98.31 117 THR A O 1
ATOM 938 N N . TYR A 1 118 ? -6.758 -17.719 -2.973 1 98.31 118 TYR A N 1
ATOM 939 C CA . TYR A 1 118 ? -6.312 -16.438 -3.492 1 98.31 118 TYR A CA 1
ATOM 940 C C . TYR A 1 118 ? -7.355 -15.828 -4.426 1 98.31 118 TYR A C 1
ATOM 942 O O . TYR A 1 118 ? -8.07 -16.547 -5.117 1 98.31 118 TYR A O 1
ATOM 950 N N . ALA A 1 119 ? -7.465 -14.5 -4.488 1 98.69 119 ALA A N 1
ATOM 951 C CA . ALA A 1 119 ? -8.32 -13.758 -5.41 1 98.69 119 ALA A CA 1
ATOM 952 C C . ALA A 1 119 ? -7.777 -12.344 -5.637 1 98.69 119 ALA A C 1
ATOM 954 O O . ALA A 1 119 ? -6.938 -11.867 -4.871 1 98.69 119 ALA A O 1
ATOM 955 N N . GLN A 1 120 ? -8.156 -11.734 -6.699 1 98.38 120 GLN A N 1
ATOM 956 C CA . GLN A 1 120 ? -7.883 -10.336 -6.996 1 98.38 120 GLN A CA 1
ATOM 957 C C . GLN A 1 120 ? -9.172 -9.586 -7.344 1 98.38 120 GLN A C 1
ATOM 959 O O . GLN A 1 120 ? -9.969 -10.062 -8.148 1 98.38 120 GLN A O 1
ATOM 964 N N . VAL A 1 121 ? -9.359 -8.484 -6.711 1 98.5 121 VAL A N 1
ATOM 965 C CA . VAL A 1 121 ? -10.562 -7.688 -6.941 1 98.5 121 VAL A CA 1
ATOM 966 C C . VAL A 1 121 ? -10.195 -6.203 -6.996 1 98.5 121 VAL A C 1
ATOM 968 O O . VAL A 1 121 ? -9.43 -5.715 -6.164 1 98.5 121 VAL A O 1
ATOM 971 N N . THR A 1 122 ? -10.578 -5.496 -8.008 1 98.31 122 THR A N 1
ATOM 972 C CA . THR A 1 122 ? -10.625 -4.039 -7.957 1 98.31 122 THR A CA 1
ATOM 973 C C . THR A 1 122 ? -11.969 -3.559 -7.41 1 98.31 122 THR A C 1
ATOM 975 O O . THR A 1 122 ? -13.016 -3.814 -8.008 1 98.31 122 THR A O 1
ATOM 978 N N . ASP A 1 123 ? -11.992 -2.842 -6.348 1 98.31 123 ASP A N 1
ATOM 979 C CA . ASP A 1 123 ? -13.258 -2.535 -5.688 1 98.31 123 ASP A CA 1
ATOM 980 C C . ASP A 1 123 ? -13.883 -1.271 -6.27 1 98.31 123 ASP A C 1
ATOM 982 O O . ASP A 1 123 ? -13.367 -0.7 -7.234 1 98.31 123 ASP A O 1
ATOM 986 N N . ARG A 1 124 ? -15 -0.857 -5.723 1 97.62 124 ARG A N 1
ATOM 987 C CA . ARG A 1 124 ? -15.789 0.242 -6.266 1 97.62 124 ARG A CA 1
ATOM 988 C C . ARG A 1 124 ? -15.039 1.565 -6.152 1 97.62 124 ARG A C 1
ATOM 990 O O . ARG A 1 124 ? -15.398 2.545 -6.812 1 97.62 124 ARG A O 1
ATOM 997 N N . PHE A 1 125 ? -14.008 1.656 -5.273 1 97.81 125 PHE A N 1
ATOM 998 C CA . PHE A 1 125 ? -13.242 2.885 -5.098 1 97.81 125 PHE A CA 1
ATOM 999 C C . PHE A 1 125 ? -12.016 2.887 -6 1 97.81 125 PHE A C 1
ATOM 1001 O O . PHE A 1 125 ? -11.242 3.846 -6 1 97.81 125 PHE A O 1
ATOM 1008 N N . GLY A 1 126 ? -11.789 1.796 -6.734 1 96.81 126 GLY A N 1
ATOM 1009 C CA . GLY A 1 126 ? -10.664 1.713 -7.648 1 96.81 126 GLY A CA 1
ATOM 1010 C C . GLY A 1 126 ? -9.406 1.174 -6.992 1 96.81 126 GLY A C 1
ATOM 1011 O O . GLY A 1 126 ? -8.305 1.312 -7.535 1 96.81 126 GLY A O 1
ATOM 1012 N N . VAL A 1 127 ? -9.461 0.609 -5.848 1 98.19 127 VAL A N 1
ATOM 1013 C CA . VAL A 1 127 ? -8.32 -0.002 -5.172 1 98.19 127 VAL A CA 1
ATOM 1014 C C . VAL A 1 127 ? -8.188 -1.464 -5.598 1 98.19 127 VAL A C 1
ATOM 1016 O O . VAL A 1 127 ? -9.164 -2.215 -5.562 1 98.19 127 VAL A O 1
ATOM 1019 N N . PHE A 1 128 ? -7.027 -1.87 -6.023 1 98.19 128 PHE A N 1
ATOM 1020 C CA . PHE A 1 128 ? -6.75 -3.244 -6.426 1 98.19 128 PHE A CA 1
ATOM 1021 C C . PHE A 1 128 ? -6.285 -4.07 -5.234 1 98.19 128 PHE A C 1
ATOM 1023 O O . PHE A 1 128 ? -5.199 -3.84 -4.695 1 98.19 128 PHE A O 1
ATOM 1030 N N . TRP A 1 129 ? -7.07 -5.07 -4.867 1 98.75 129 TRP A N 1
ATOM 1031 C CA . TRP A 1 129 ? -6.789 -5.93 -3.723 1 98.75 129 TRP A CA 1
ATOM 1032 C C . TRP A 1 129 ? -6.328 -7.309 -4.18 1 98.75 129 TRP A C 1
ATOM 1034 O O . TRP A 1 129 ? -6.895 -7.887 -5.109 1 98.75 129 TRP A O 1
ATOM 1044 N N . GLN A 1 130 ? -5.316 -7.758 -3.604 1 98.5 130 GLN A N 1
ATOM 1045 C CA . GLN A 1 130 ? -4.938 -9.164 -3.621 1 98.5 130 GLN A CA 1
ATOM 1046 C C . GLN A 1 130 ? -5.281 -9.844 -2.299 1 98.5 130 GLN A C 1
ATOM 1048 O O . GLN A 1 130 ? -4.793 -9.445 -1.242 1 98.5 130 GLN A O 1
ATOM 1053 N N . LEU A 1 131 ? -6.16 -10.828 -2.326 1 98.81 131 LEU A N 1
ATOM 1054 C CA . LEU A 1 131 ? -6.613 -11.539 -1.137 1 98.81 131 LEU A CA 1
ATOM 1055 C C . LEU A 1 131 ? -5.918 -12.891 -1.015 1 98.81 131 LEU A C 1
ATOM 1057 O O . LEU A 1 131 ? -5.887 -13.664 -1.973 1 98.81 131 LEU A O 1
ATOM 1061 N N . ASN A 1 132 ? -5.395 -13.125 0.128 1 98.62 132 ASN A N 1
ATOM 1062 C CA . ASN A 1 132 ? -4.602 -14.336 0.313 1 98.62 132 ASN A CA 1
ATOM 1063 C C . ASN A 1 132 ? -4.914 -15.008 1.645 1 98.62 132 ASN A C 1
ATOM 1065 O O . ASN A 1 132 ? -5.012 -14.344 2.676 1 98.62 132 ASN A O 1
ATOM 1069 N N . PHE A 1 133 ? -5.082 -16.281 1.643 1 98.12 133 PHE A N 1
ATOM 1070 C CA . PHE A 1 133 ? -5.215 -17.109 2.83 1 98.12 133 PHE A CA 1
ATOM 1071 C C . PHE A 1 133 ? -4.383 -18.391 2.693 1 98.12 133 PHE A C 1
ATOM 1073 O O . PHE A 1 133 ? -4.648 -19.219 1.82 1 98.12 133 PHE A O 1
ATOM 1080 N N . ASP A 1 134 ? -3.363 -18.453 3.48 1 94.75 134 ASP A N 1
ATOM 1081 C CA . ASP A 1 134 ? -2.525 -19.656 3.508 1 94.75 134 ASP A CA 1
ATOM 1082 C C . ASP A 1 134 ? -2.959 -20.609 4.621 1 94.75 134 ASP A C 1
ATOM 1084 O O . ASP A 1 134 ? -2.822 -20.281 5.805 1 94.75 134 ASP A O 1
ATOM 1088 N N . LYS A 1 135 ? -3.48 -21.797 4.262 1 84.56 135 LYS A N 1
ATOM 1089 C CA . LYS A 1 135 ? -3.982 -22.766 5.227 1 84.56 135 LYS A CA 1
ATOM 1090 C C . LYS A 1 135 ? -2.863 -23.281 6.133 1 84.56 135 LYS A C 1
ATOM 1092 O O . LYS A 1 135 ? -3.113 -23.688 7.27 1 84.56 135 LYS A O 1
ATOM 1097 N N . LYS A 1 136 ? -1.646 -23.344 5.605 1 70.75 136 LYS A N 1
ATOM 1098 C CA . LYS A 1 136 ? -0.568 -23.906 6.418 1 70.75 136 LYS A CA 1
ATOM 1099 C C . LYS A 1 136 ? -0.158 -22.938 7.527 1 70.75 136 LYS A C 1
ATOM 1101 O O . LYS A 1 136 ? 0.61 -23.297 8.422 1 70.75 136 LYS A O 1
ATOM 1106 N N . SER A 1 137 ? -0.626 -21.594 7.551 1 47.75 137 SER A N 1
ATOM 1107 C CA . SER A 1 137 ? -0.165 -20.672 8.586 1 47.75 137 SER A CA 1
ATOM 1108 C C . SER A 1 137 ? -1.013 -20.797 9.844 1 47.75 137 SER A C 1
ATOM 1110 O O . SER A 1 137 ? -2.221 -21.031 9.773 1 47.75 137 SER A O 1
ATOM 1112 N N . MET B 1 1 ? 3.176 -12.453 10.281 1 81.5 1 MET B N 1
ATOM 1113 C CA . MET B 1 1 ? 3.098 -11.805 8.969 1 81.5 1 MET B CA 1
ATOM 1114 C C . MET B 1 1 ? 2.184 -10.586 9.023 1 81.5 1 MET B C 1
ATOM 1116 O O . MET B 1 1 ? 1.148 -10.609 9.688 1 81.5 1 MET B O 1
ATOM 1120 N N . SER B 1 2 ? 2.662 -9.539 8.344 1 90.12 2 SER B N 1
ATOM 1121 C CA . SER B 1 2 ? 1.839 -8.328 8.336 1 90.12 2 SER B CA 1
ATOM 1122 C C . SER B 1 2 ? 0.488 -8.594 7.676 1 90.12 2 SER B C 1
ATOM 1124 O O . SER B 1 2 ? 0.407 -9.305 6.672 1 90.12 2 SER B O 1
ATOM 1126 N N . PHE B 1 3 ? -0.52 -8.039 8.164 1 94.62 3 PHE B N 1
ATOM 1127 C CA . PHE B 1 3 ? -1.87 -8.25 7.652 1 94.62 3 PHE B CA 1
ATOM 1128 C C . PHE B 1 3 ? -2.027 -7.645 6.266 1 94.62 3 PHE B C 1
ATOM 1130 O O . PHE B 1 3 ? -2.617 -8.258 5.375 1 94.62 3 PHE B O 1
ATOM 1137 N N . ALA B 1 4 ? -1.542 -6.469 6.055 1 97.94 4 ALA B N 1
ATOM 1138 C CA . ALA B 1 4 ? -1.546 -5.805 4.754 1 97.94 4 ALA B CA 1
ATOM 1139 C C . ALA B 1 4 ? -0.124 -5.508 4.285 1 97.94 4 ALA B C 1
ATOM 1141 O O . ALA B 1 4 ? 0.691 -4.984 5.047 1 97.94 4 ALA B O 1
ATOM 1142 N N . VAL B 1 5 ? 0.16 -5.848 3.062 1 98.12 5 VAL B N 1
ATOM 1143 C CA . VAL B 1 5 ? 1.486 -5.613 2.5 1 98.12 5 VAL B CA 1
ATOM 1144 C C . VAL B 1 5 ? 1.358 -4.93 1.142 1 98.12 5 VAL B C 1
ATOM 1146 O O . VAL B 1 5 ? 0.683 -5.438 0.244 1 98.12 5 VAL B O 1
ATOM 1149 N N . PRO B 1 6 ? 1.95 -3.756 0.972 1 98.69 6 PRO B N 1
ATOM 1150 C CA . PRO B 1 6 ? 1.999 -3.215 -0.388 1 98.69 6 PRO B CA 1
ATOM 1151 C C . PRO B 1 6 ? 2.654 -4.172 -1.381 1 98.69 6 PRO B C 1
ATOM 1153 O O . PRO B 1 6 ? 3.682 -4.781 -1.07 1 98.69 6 PRO B O 1
ATOM 1156 N N . TYR B 1 7 ? 2.023 -4.289 -2.496 1 98.62 7 TYR B N 1
ATOM 1157 C CA . TYR B 1 7 ? 2.512 -5.125 -3.586 1 98.62 7 TYR B CA 1
ATOM 1158 C C . TYR B 1 7 ? 2.697 -4.305 -4.859 1 98.62 7 TYR B C 1
ATOM 1160 O O . TYR B 1 7 ? 1.718 -3.875 -5.477 1 98.62 7 TYR B O 1
ATOM 1168 N N . LEU B 1 8 ? 3.926 -4.086 -5.23 1 98.69 8 LEU B N 1
ATOM 1169 C CA . LEU B 1 8 ? 4.254 -3.234 -6.367 1 98.69 8 LEU B CA 1
ATOM 1170 C C . LEU B 1 8 ? 4.293 -4.047 -7.66 1 98.69 8 LEU B C 1
ATOM 1172 O O . LEU B 1 8 ? 4.871 -5.137 -7.695 1 98.69 8 LEU B O 1
ATOM 1176 N N . VAL B 1 9 ? 3.717 -3.506 -8.664 1 98.19 9 VAL B N 1
ATOM 1177 C CA . VAL B 1 9 ? 3.59 -4.184 -9.945 1 98.19 9 VAL B CA 1
ATOM 1178 C C . VAL B 1 9 ? 4.391 -3.434 -11.008 1 98.19 9 VAL B C 1
ATOM 1180 O O . VAL B 1 9 ? 4.121 -2.264 -11.289 1 98.19 9 VAL B O 1
ATOM 1183 N N . PHE B 1 10 ? 5.348 -4.094 -11.578 1 97.44 10 PHE B N 1
ATOM 1184 C CA . PHE B 1 10 ? 6.199 -3.51 -12.609 1 97.44 10 PHE B CA 1
ATOM 1185 C C . PHE B 1 10 ? 6.062 -4.273 -13.922 1 97.44 10 PHE B C 1
ATOM 1187 O O . PHE B 1 10 ? 5.246 -5.191 -14.031 1 97.44 10 PHE B O 1
ATOM 1194 N N . ASN B 1 11 ? 6.715 -3.801 -14.922 1 94.31 11 ASN B N 1
ATOM 1195 C CA . ASN B 1 11 ? 6.711 -4.391 -16.25 1 94.31 11 ASN B CA 1
ATOM 1196 C C . ASN B 1 11 ? 8.109 -4.422 -16.859 1 94.31 11 ASN B C 1
ATOM 1198 O O . ASN B 1 11 ? 8.367 -3.764 -17.859 1 94.31 11 ASN B O 1
ATOM 1202 N N . GLY B 1 12 ? 8.898 -5.262 -16.25 1 93.88 12 GLY B N 1
ATOM 1203 C CA . GLY B 1 12 ? 10.258 -5.406 -16.766 1 93.88 12 GLY B CA 1
ATOM 1204 C C . GLY B 1 12 ? 11.305 -4.762 -15.875 1 93.88 12 GLY B C 1
ATOM 1205 O O . GLY B 1 12 ? 12.461 -5.176 -15.875 1 93.88 12 GLY B O 1
ATOM 1206 N N . GLU B 1 13 ? 10.945 -3.834 -15.055 1 95.38 13 GLU B N 1
ATOM 1207 C CA . GLU B 1 13 ? 11.914 -3.129 -14.219 1 95.38 13 GLU B CA 1
ATOM 1208 C C . GLU B 1 13 ? 11.859 -3.621 -12.773 1 95.38 13 GLU B C 1
ATOM 1210 O O . GLU B 1 13 ? 12.391 -2.971 -11.875 1 95.38 13 GLU B O 1
ATOM 1215 N N . GLY B 1 14 ? 11.203 -4.727 -12.516 1 97.62 14 GLY B N 1
ATOM 1216 C CA . GLY B 1 14 ? 10.992 -5.238 -11.172 1 97.62 14 GLY B CA 1
ATOM 1217 C C . GLY B 1 14 ? 12.289 -5.484 -10.414 1 97.62 14 GLY B C 1
ATOM 1218 O O . GLY B 1 14 ? 12.406 -5.125 -9.242 1 97.62 14 GLY B O 1
ATOM 1219 N N . GLN B 1 15 ? 13.234 -6.102 -11.125 1 97.88 15 GLN B N 1
ATOM 1220 C CA . GLN B 1 15 ? 14.5 -6.398 -10.469 1 97.88 15 GLN B CA 1
ATOM 1221 C C . GLN B 1 15 ? 15.227 -5.117 -10.078 1 97.88 15 GLN B C 1
ATOM 1223 O O . GLN B 1 15 ? 15.797 -5.031 -8.984 1 97.88 15 GLN B O 1
ATOM 1228 N N . ASP B 1 16 ? 15.258 -4.156 -10.969 1 98.38 16 ASP B N 1
ATOM 1229 C CA . ASP B 1 16 ? 15.867 -2.869 -10.656 1 98.38 16 ASP B CA 1
ATOM 1230 C 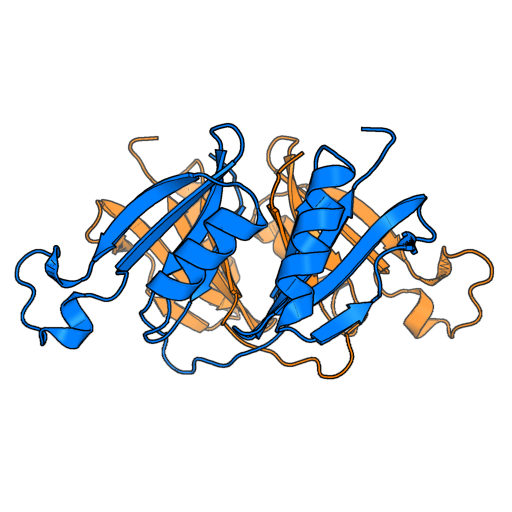C . ASP B 1 16 ? 15.195 -2.213 -9.453 1 98.38 16 ASP B C 1
ATOM 1232 O O . ASP B 1 16 ? 15.867 -1.698 -8.562 1 98.38 16 ASP B O 1
ATOM 1236 N N . ALA B 1 17 ? 13.906 -2.244 -9.438 1 98.56 17 ALA B N 1
ATOM 1237 C CA . ALA B 1 17 ? 13.141 -1.675 -8.328 1 98.56 17 ALA B CA 1
ATOM 1238 C C . ALA B 1 17 ? 13.453 -2.4 -7.02 1 98.56 17 ALA B C 1
ATOM 1240 O O . ALA B 1 17 ? 13.672 -1.764 -5.984 1 98.56 17 ALA B O 1
ATOM 1241 N N . LEU B 1 18 ? 13.453 -3.701 -7.105 1 98.75 18 LEU B N 1
ATOM 1242 C CA . LEU B 1 18 ? 13.742 -4.527 -5.938 1 98.75 18 LEU B CA 1
ATOM 1243 C C . LEU B 1 18 ? 15.086 -4.152 -5.324 1 98.75 18 LEU B C 1
ATOM 1245 O O . LEU B 1 18 ? 15.18 -3.92 -4.117 1 98.75 18 LEU B O 1
ATOM 1249 N N . THR B 1 19 ? 16.078 -4.055 -6.129 1 98.69 19 THR B N 1
ATOM 1250 C CA . THR B 1 19 ? 17.422 -3.709 -5.68 1 98.69 19 THR B CA 1
ATOM 1251 C C . THR B 1 19 ? 17.453 -2.283 -5.141 1 98.69 19 THR B C 1
ATOM 1253 O O . THR B 1 19 ? 18.047 -2.027 -4.09 1 98.69 19 THR B O 1
ATOM 1256 N N . PHE B 1 20 ? 16.844 -1.447 -5.855 1 98.88 20 PHE B N 1
ATOM 1257 C CA . PHE B 1 20 ? 16.797 -0.044 -5.457 1 98.88 20 PHE B CA 1
ATOM 1258 C C . PHE B 1 20 ? 16.141 0.11 -4.086 1 98.88 20 PHE B C 1
ATOM 1260 O O . PHE B 1 20 ? 16.703 0.766 -3.203 1 98.88 20 PHE B O 1
ATOM 1267 N N . TYR B 1 21 ? 14.969 -0.505 -3.879 1 98.81 21 TYR B N 1
ATOM 1268 C CA . TYR B 1 21 ? 14.25 -0.363 -2.617 1 98.81 21 TYR B CA 1
ATOM 1269 C C . TYR B 1 21 ? 14.992 -1.064 -1.484 1 98.81 21 TYR B C 1
ATOM 1271 O O . TYR B 1 21 ? 14.961 -0.611 -0.338 1 98.81 21 TYR B O 1
ATOM 1279 N N . ALA B 1 22 ? 15.68 -2.191 -1.789 1 98.81 22 ALA B N 1
ATOM 1280 C CA . ALA B 1 22 ? 16.516 -2.828 -0.774 1 98.81 22 ALA B CA 1
ATOM 1281 C C . ALA B 1 22 ? 17.547 -1.853 -0.227 1 98.81 22 ALA B C 1
ATOM 1283 O O . ALA B 1 22 ? 17.797 -1.812 0.981 1 98.81 22 ALA B O 1
ATOM 1284 N N . ASP B 1 23 ? 18.109 -1.102 -1.087 1 98.69 23 ASP B N 1
ATOM 1285 C CA . ASP B 1 23 ? 19.094 -0.1 -0.689 1 98.69 23 ASP B CA 1
ATOM 1286 C C . ASP B 1 23 ? 18.438 1.052 0.065 1 98.69 23 ASP B C 1
ATOM 1288 O O . ASP B 1 23 ? 18.812 1.354 1.199 1 98.69 23 ASP B O 1
ATOM 1292 N N . VAL B 1 24 ? 17.438 1.672 -0.482 1 98.75 24 VAL B N 1
ATOM 1293 C CA . VAL B 1 24 ? 16.766 2.848 0.056 1 98.75 24 VAL B CA 1
ATOM 1294 C C . VAL B 1 24 ? 16.328 2.584 1.499 1 98.75 24 VAL B C 1
ATOM 1296 O O . VAL B 1 24 ? 16.5 3.441 2.369 1 98.75 24 VAL B O 1
ATOM 1299 N N . PHE B 1 25 ? 15.766 1.384 1.745 1 98.62 25 PHE B N 1
ATOM 1300 C CA . PHE B 1 25 ? 15.141 1.119 3.037 1 98.62 25 PHE B CA 1
ATOM 1301 C C . PHE B 1 25 ? 16.031 0.233 3.896 1 98.62 25 PHE B C 1
ATOM 1303 O O . PHE B 1 25 ? 15.633 -0.19 4.984 1 98.62 25 PHE B O 1
ATOM 1310 N N . GLN B 1 26 ? 17.266 0.003 3.32 1 97.88 26 GLN B N 1
ATOM 1311 C CA . GLN B 1 26 ? 18.188 -0.863 4.031 1 97.88 26 GLN B CA 1
ATOM 1312 C C . GLN B 1 26 ? 17.516 -2.168 4.453 1 97.88 26 GLN B C 1
ATOM 1314 O O . GLN B 1 26 ? 17.562 -2.545 5.625 1 97.88 26 GLN B O 1
ATOM 1319 N N . ALA B 1 27 ? 16.938 -2.773 3.48 1 98.44 27 ALA B N 1
ATOM 1320 C CA . ALA B 1 27 ? 16.141 -3.98 3.68 1 98.44 27 ALA B CA 1
ATOM 1321 C C . ALA B 1 27 ? 16.812 -5.195 3.059 1 98.44 27 ALA B C 1
ATOM 13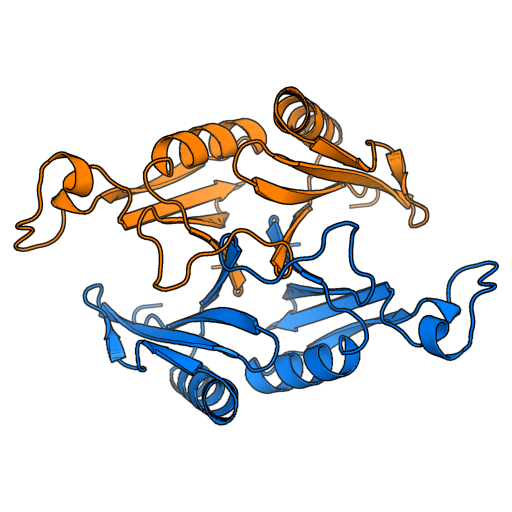23 O O . ALA B 1 27 ? 17.766 -5.059 2.279 1 98.44 27 ALA B O 1
ATOM 1324 N N . LYS B 1 28 ? 16.359 -6.316 3.486 1 98.5 28 LYS B N 1
ATOM 1325 C CA . LYS B 1 28 ? 16.859 -7.578 2.947 1 98.5 28 LYS B CA 1
ATOM 1326 C C . LYS B 1 28 ? 15.891 -8.156 1.92 1 98.5 28 LYS B C 1
ATOM 1328 O O . LYS B 1 28 ? 14.672 -8.125 2.119 1 98.5 28 LYS B O 1
ATOM 1333 N N . ILE B 1 29 ? 16.438 -8.633 0.806 1 98.69 29 ILE B N 1
ATOM 1334 C CA . ILE B 1 29 ? 15.656 -9.422 -0.137 1 98.69 29 ILE B CA 1
ATOM 1335 C C . ILE B 1 29 ? 15.523 -10.852 0.378 1 98.69 29 ILE B C 1
ATOM 1337 O O . ILE B 1 29 ? 16.516 -11.578 0.488 1 98.69 29 ILE B O 1
ATOM 1341 N N . THR B 1 30 ? 14.352 -11.273 0.686 1 98.44 30 THR B N 1
ATOM 1342 C CA . THR B 1 30 ? 14.18 -12.555 1.361 1 98.44 30 THR B CA 1
ATOM 1343 C C . THR B 1 30 ? 13.656 -13.609 0.392 1 98.44 30 THR B C 1
ATOM 1345 O O . THR B 1 30 ? 13.695 -14.805 0.689 1 98.44 30 THR B O 1
ATOM 1348 N N . SER B 1 31 ? 13.156 -13.203 -0.736 1 97.88 31 SER B N 1
ATOM 1349 C CA . SER B 1 31 ? 12.633 -14.117 -1.744 1 97.88 31 SER B CA 1
ATOM 1350 C C . SER B 1 31 ? 12.695 -13.5 -3.137 1 97.88 31 SER B C 1
ATOM 1352 O O . SER B 1 31 ? 12.414 -12.312 -3.307 1 97.88 31 SER B O 1
ATOM 1354 N N . VAL B 1 32 ? 13.109 -14.281 -4.074 1 98.19 32 VAL B N 1
ATOM 1355 C CA . VAL B 1 32 ? 13.047 -13.938 -5.492 1 98.19 32 VAL B CA 1
ATOM 1356 C C . VAL B 1 32 ? 12.594 -15.148 -6.297 1 98.19 32 VAL B C 1
ATOM 1358 O O . VAL B 1 32 ? 13.273 -16.172 -6.32 1 98.19 32 VAL B O 1
ATOM 1361 N N . GLN B 1 33 ? 11.5 -15.031 -6.812 1 97.19 33 GLN B N 1
ATOM 1362 C CA . GLN B 1 33 ? 10.977 -16.047 -7.715 1 97.19 33 GLN B CA 1
ATOM 1363 C C . GLN B 1 33 ? 10.758 -15.492 -9.117 1 97.19 33 GLN B C 1
ATOM 1365 O O . GLN B 1 33 ? 10.133 -14.438 -9.281 1 97.19 33 GLN B O 1
ATOM 1370 N N . ARG B 1 34 ? 11.266 -16.219 -10.078 1 97.31 34 ARG B N 1
ATOM 1371 C CA . ARG B 1 34 ? 11.164 -15.781 -11.469 1 97.31 34 ARG B CA 1
ATOM 1372 C C . ARG B 1 34 ? 10.219 -16.688 -12.258 1 97.31 34 ARG B C 1
ATOM 1374 O O . ARG B 1 34 ? 9.984 -17.828 -11.883 1 97.31 34 ARG B O 1
ATOM 1381 N N . PHE B 1 35 ? 9.734 -16.141 -13.352 1 95.62 35 PHE B N 1
ATOM 1382 C CA . PHE B 1 35 ? 8.75 -16.875 -14.141 1 95.62 35 PHE B CA 1
ATOM 1383 C C . PHE B 1 35 ? 9.352 -18.156 -14.695 1 95.62 35 PHE B C 1
ATOM 1385 O O . PHE B 1 35 ? 8.672 -19.188 -14.797 1 95.62 35 PHE B O 1
ATOM 1392 N N . LYS B 1 36 ? 10.57 -18.172 -15.047 1 95.31 36 LYS B N 1
ATOM 1393 C CA . LYS B 1 36 ? 11.211 -19.344 -15.625 1 95.31 36 LYS B CA 1
ATOM 1394 C C . LYS B 1 36 ? 11.227 -20.5 -14.633 1 95.31 36 LYS B C 1
ATOM 1396 O O . LYS B 1 36 ? 11.469 -21.641 -15.016 1 95.31 36 LYS B O 1
ATOM 1401 N N . GLU B 1 37 ? 11.062 -20.172 -13.367 1 95.06 37 GLU B N 1
ATOM 1402 C CA . GLU B 1 37 ? 11.086 -21.203 -12.328 1 95.06 37 GLU B CA 1
ATOM 1403 C C . GLU B 1 37 ? 9.742 -21.922 -12.227 1 95.06 37 GLU B C 1
ATOM 1405 O O . GLU B 1 37 ? 9.617 -22.922 -11.508 1 95.06 37 GLU B O 1
ATOM 1410 N N . MET B 1 38 ? 8.742 -21.391 -12.859 1 90.88 38 MET B N 1
ATOM 1411 C CA . MET B 1 38 ? 7.438 -22.047 -12.867 1 90.88 38 MET B CA 1
ATOM 1412 C C . MET B 1 38 ? 7.52 -23.406 -13.578 1 90.88 38 MET B C 1
ATOM 1414 O O . MET B 1 38 ? 8.242 -23.547 -14.57 1 90.88 38 MET B O 1
ATOM 1418 N N . ASN B 1 39 ? 6.641 -24.25 -13 1 88.38 39 ASN B N 1
ATOM 1419 C CA . ASN B 1 39 ? 6.57 -25.547 -13.68 1 88.38 39 ASN B CA 1
ATOM 1420 C C . ASN B 1 39 ? 6.039 -25.391 -15.102 1 88.38 39 ASN B C 1
ATOM 1422 O O . ASN B 1 39 ? 5.039 -24.719 -15.328 1 88.38 39 ASN B O 1
ATOM 1426 N N . ASN B 1 40 ? 6.648 -25.938 -16.062 1 87.69 40 ASN B N 1
ATOM 1427 C CA . ASN B 1 40 ? 6.23 -25.984 -17.453 1 87.69 40 ASN B CA 1
ATOM 1428 C C . ASN B 1 40 ? 6.262 -24.594 -18.094 1 87.69 40 ASN B C 1
ATOM 1430 O O . ASN B 1 40 ? 5.398 -24.25 -18.906 1 87.69 40 ASN B O 1
ATOM 1434 N N . PHE B 1 41 ? 7.102 -23.781 -17.578 1 89.75 41 PHE B N 1
ATOM 1435 C CA . PHE B 1 41 ? 7.254 -22.469 -18.188 1 89.75 41 PHE B CA 1
ATOM 1436 C C . PHE B 1 41 ? 7.641 -22.594 -19.656 1 89.75 41 PHE B C 1
ATOM 1438 O O . PHE B 1 41 ? 8.617 -23.266 -20 1 89.75 41 PHE B O 1
ATOM 1445 N N . ASP B 1 42 ? 6.863 -21.969 -20.562 1 89 42 ASP B N 1
ATOM 1446 C CA . ASP B 1 42 ? 7.105 -22.062 -22 1 89 42 ASP B CA 1
ATOM 1447 C C . ASP B 1 42 ? 7.289 -20.688 -22.625 1 89 42 ASP B C 1
ATOM 1449 O O . ASP B 1 42 ? 7.207 -20.531 -23.844 1 89 42 ASP B O 1
ATOM 1453 N N . GLY B 1 43 ? 7.52 -19.703 -21.797 1 89.25 43 GLY B N 1
ATOM 1454 C CA . GLY B 1 43 ? 7.711 -18.344 -22.312 1 89.25 43 GLY B CA 1
ATOM 1455 C C . GLY B 1 43 ? 9.125 -18.094 -22.797 1 89.25 43 GLY B C 1
ATOM 1456 O O . GLY B 1 43 ? 9.961 -19 -22.797 1 89.25 43 GLY B O 1
ATOM 1457 N N . ASP B 1 44 ? 9.289 -16.953 -23.312 1 90.31 44 ASP B N 1
ATOM 1458 C CA . ASP B 1 44 ? 10.617 -16.609 -23.812 1 90.31 44 ASP B CA 1
ATOM 1459 C C . ASP B 1 44 ? 11.562 -16.266 -22.672 1 90.31 44 ASP B C 1
ATOM 1461 O O . ASP B 1 44 ? 11.133 -16.141 -21.516 1 90.31 44 ASP B O 1
ATOM 1465 N N . ALA B 1 45 ? 12.828 -16.188 -23.016 1 91 45 ALA B N 1
ATOM 1466 C CA . ALA B 1 45 ? 13.883 -16.016 -22.031 1 91 45 ALA B CA 1
ATOM 1467 C C . ALA B 1 45 ? 13.758 -14.672 -21.312 1 91 45 ALA B C 1
ATOM 1469 O O . ALA B 1 45 ? 14.047 -14.57 -20.125 1 91 45 ALA B O 1
ATOM 1470 N N . VAL B 1 46 ? 13.359 -13.703 -22.047 1 91.94 46 VAL B N 1
ATOM 1471 C CA . VAL B 1 46 ? 13.242 -12.367 -21.469 1 91.94 46 VAL B CA 1
ATOM 1472 C C . VAL B 1 46 ? 12.156 -12.359 -20.406 1 91.94 46 VAL B C 1
ATOM 1474 O O . VAL B 1 46 ? 12.383 -11.906 -19.281 1 91.94 46 VAL B O 1
ATOM 1477 N N . PHE B 1 47 ? 11.008 -12.844 -20.734 1 92.62 47 PHE B N 1
ATOM 1478 C CA . PHE B 1 47 ? 9.906 -12.922 -19.797 1 92.62 47 PHE B CA 1
ATOM 1479 C C . PHE B 1 47 ? 10.25 -13.836 -18.625 1 92.62 47 PHE B C 1
ATOM 1481 O O . PHE B 1 47 ? 9.875 -13.57 -17.484 1 92.62 47 PHE B O 1
ATOM 1488 N N . GLY B 1 48 ? 10.93 -14.852 -18.891 1 95.06 48 GLY B N 1
ATOM 1489 C CA . GLY B 1 48 ? 11.312 -15.828 -17.875 1 95.06 48 GLY B CA 1
ATOM 1490 C C . GLY B 1 48 ? 12.133 -15.227 -16.766 1 95.06 48 GLY B C 1
ATOM 1491 O O . GLY B 1 48 ? 12.094 -15.719 -15.625 1 95.06 48 GLY B O 1
ATOM 1492 N N . GLU B 1 49 ? 12.852 -14.156 -17.047 1 95.75 49 GLU B N 1
ATOM 1493 C CA . GLU B 1 49 ? 13.742 -13.547 -16.078 1 95.75 49 GLU B CA 1
ATOM 1494 C C . GLU B 1 49 ? 13 -12.531 -15.203 1 95.75 49 GLU B C 1
ATOM 1496 O O . GLU B 1 49 ? 13.523 -12.07 -14.188 1 95.75 49 GLU B O 1
ATOM 1501 N N . ARG B 1 50 ? 11.797 -12.281 -15.547 1 96.38 50 ARG B N 1
ATOM 1502 C CA . ARG B 1 50 ? 11 -11.312 -14.797 1 96.38 50 ARG B CA 1
ATOM 1503 C C . ARG B 1 50 ? 10.602 -11.875 -13.438 1 96.38 50 ARG B C 1
ATOM 1505 O O . ARG B 1 50 ? 10.57 -13.094 -13.25 1 96.38 50 ARG B O 1
ATOM 1512 N N . LEU B 1 51 ? 10.43 -10.984 -12.508 1 97.88 51 LEU B N 1
ATOM 1513 C CA . LEU B 1 51 ? 10.023 -11.383 -11.164 1 97.88 51 LEU B CA 1
ATOM 1514 C C . LEU B 1 51 ? 8.562 -11.836 -11.148 1 97.88 51 LEU B C 1
ATOM 1516 O O . LEU B 1 51 ? 7.66 -11.055 -11.43 1 97.88 51 LEU B O 1
ATOM 1520 N N . MET B 1 52 ? 8.367 -13.047 -10.82 1 96.5 52 MET B N 1
ATOM 1521 C CA . MET B 1 52 ? 7.02 -13.523 -10.539 1 96.5 52 MET B CA 1
ATOM 1522 C C . MET B 1 52 ? 6.551 -13.047 -9.164 1 96.5 52 MET B C 1
ATOM 1524 O O . MET B 1 52 ? 5.414 -12.594 -9.016 1 96.5 52 MET B O 1
ATOM 1528 N N . HIS B 1 53 ? 7.391 -13.125 -8.219 1 97.38 53 HIS B N 1
ATOM 1529 C CA . HIS B 1 53 ? 7.16 -12.711 -6.84 1 97.38 53 HIS B CA 1
ATOM 1530 C C . HIS B 1 53 ? 8.477 -12.43 -6.121 1 97.38 53 HIS B C 1
ATOM 1532 O O . HIS B 1 53 ? 9.453 -13.156 -6.301 1 97.38 53 HIS B O 1
ATOM 1538 N N . SER B 1 54 ? 8.547 -11.414 -5.348 1 98.56 54 SER B N 1
ATOM 1539 C CA . SER B 1 54 ? 9.711 -11.109 -4.527 1 98.56 54 SER B CA 1
ATOM 1540 C C . SER B 1 54 ? 9.32 -10.359 -3.262 1 98.56 54 SER B C 1
ATOM 1542 O O . SER B 1 54 ? 8.219 -9.812 -3.174 1 98.56 54 SER B O 1
ATOM 1544 N N . ARG B 1 55 ? 10.172 -10.43 -2.289 1 98.5 55 ARG B N 1
ATOM 1545 C CA . ARG B 1 55 ? 9.852 -9.875 -0.981 1 98.5 55 ARG B CA 1
ATOM 1546 C C . ARG B 1 55 ? 11.023 -9.086 -0.413 1 98.5 55 ARG B C 1
ATOM 1548 O O . ARG B 1 55 ? 12.18 -9.5 -0.549 1 98.5 55 ARG B O 1
ATOM 1555 N N . LEU B 1 56 ? 10.719 -8 0.215 1 98.62 56 LEU B N 1
ATOM 1556 C CA . LEU B 1 56 ? 11.656 -7.238 1.033 1 98.62 56 LEU B CA 1
ATOM 1557 C C . LEU B 1 56 ? 11.289 -7.324 2.51 1 98.62 56 LEU B C 1
ATOM 1559 O O . LEU B 1 56 ? 10.102 -7.277 2.861 1 98.62 56 LEU B O 1
ATOM 1563 N N . ALA B 1 57 ? 12.297 -7.414 3.338 1 98.12 57 ALA B N 1
ATOM 1564 C CA . ALA B 1 57 ? 12.07 -7.453 4.781 1 98.12 57 ALA B CA 1
ATOM 1565 C C . ALA B 1 57 ? 12.984 -6.473 5.508 1 98.12 57 ALA B C 1
ATOM 1567 O O . ALA B 1 57 ? 14.117 -6.234 5.074 1 98.12 57 ALA B O 1
ATOM 1568 N N . LYS B 1 58 ? 12.438 -5.879 6.488 1 96.38 58 LYS B N 1
ATOM 1569 C CA . LYS B 1 58 ? 13.164 -5.043 7.445 1 96.38 58 LYS B CA 1
ATOM 1570 C C . LYS B 1 58 ? 13 -5.566 8.867 1 96.38 58 LYS B C 1
ATOM 1572 O O . LYS B 1 58 ? 11.875 -5.824 9.312 1 96.38 58 LYS B O 1
ATOM 1577 N N . ASN B 1 59 ? 14.117 -5.789 9.641 1 93.31 59 ASN B N 1
ATOM 1578 C CA . ASN B 1 59 ? 14.102 -6.32 11 1 93.31 59 ASN B CA 1
ATOM 1579 C C . ASN B 1 59 ? 13.328 -7.637 11.078 1 93.31 59 ASN B C 1
ATOM 1581 O O . ASN B 1 59 ? 12.516 -7.828 11.984 1 93.31 59 ASN B O 1
ATOM 1585 N N . GLY B 1 60 ? 13.422 -8.43 10.047 1 93.5 60 GLY B N 1
ATOM 1586 C CA . GLY B 1 60 ? 12.859 -9.766 10.047 1 93.5 60 GLY B CA 1
ATOM 1587 C C . GLY B 1 60 ? 11.398 -9.797 9.633 1 93.5 60 GLY B C 1
ATOM 1588 O O . GLY B 1 60 ? 10.781 -10.859 9.594 1 93.5 60 GLY B O 1
ATOM 1589 N N . GLU B 1 61 ? 10.805 -8.664 9.219 1 94.44 61 GLU B N 1
ATOM 1590 C CA . GLU B 1 61 ? 9.398 -8.594 8.82 1 94.44 61 GLU B CA 1
ATOM 1591 C C . GLU B 1 61 ? 9.266 -8.141 7.371 1 94.44 61 GLU B C 1
ATOM 1593 O O . GLU B 1 61 ? 9.82 -7.109 6.984 1 94.44 61 GLU B O 1
ATOM 1598 N N . GLU B 1 62 ? 8.539 -8.883 6.609 1 96.56 62 GLU B N 1
ATOM 1599 C CA . GLU B 1 62 ? 8.281 -8.484 5.23 1 96.56 62 GLU B CA 1
ATOM 1600 C C . GLU B 1 62 ? 7.355 -7.27 5.172 1 96.56 62 GLU B C 1
ATOM 1602 O O . GLU B 1 62 ? 6.379 -7.191 5.922 1 96.56 62 GLU B O 1
ATOM 1607 N N . PHE B 1 63 ? 7.691 -6.34 4.207 1 97.38 63 PHE B N 1
ATOM 1608 C CA . PHE B 1 63 ? 6.914 -5.109 4.238 1 97.38 63 PHE B CA 1
ATOM 1609 C C . PHE B 1 63 ? 6.555 -4.66 2.826 1 97.38 63 PHE B C 1
ATOM 1611 O O . PHE B 1 63 ? 5.715 -3.773 2.645 1 97.38 63 PHE B O 1
ATOM 1618 N N . ILE B 1 64 ? 7.121 -5.266 1.812 1 98.31 64 ILE B N 1
ATOM 1619 C CA . ILE B 1 64 ? 6.793 -4.992 0.417 1 98.31 64 ILE B CA 1
ATOM 1620 C C . ILE B 1 64 ? 7.016 -6.25 -0.42 1 98.31 64 ILE B C 1
ATOM 1622 O O . ILE B 1 64 ? 8.008 -6.961 -0.234 1 98.31 64 ILE B O 1
ATOM 1626 N N . TYR B 1 65 ? 6.082 -6.438 -1.28 1 98.56 65 TYR B N 1
ATOM 1627 C CA . TYR B 1 65 ? 6.262 -7.414 -2.35 1 98.56 65 TYR B CA 1
ATOM 1628 C C . TYR B 1 65 ? 6.363 -6.727 -3.705 1 98.56 65 TYR B C 1
ATOM 1630 O O . TYR B 1 65 ? 5.898 -5.598 -3.871 1 98.56 65 TYR B O 1
ATOM 1638 N N . ILE B 1 66 ? 7.004 -7.418 -4.664 1 98.56 66 ILE B N 1
ATOM 1639 C CA . ILE B 1 66 ? 7.18 -6.859 -6 1 98.56 66 ILE B CA 1
ATOM 1640 C C . ILE B 1 66 ? 6.969 -7.949 -7.047 1 98.56 66 ILE B C 1
ATOM 1642 O O . ILE B 1 66 ? 7.441 -9.078 -6.883 1 98.56 66 ILE B O 1
ATOM 1646 N N . THR B 1 67 ? 6.254 -7.621 -8.023 1 97.69 67 THR B N 1
ATOM 1647 C CA . THR B 1 67 ? 6.105 -8.484 -9.188 1 97.69 67 THR B CA 1
ATOM 1648 C C . THR B 1 67 ? 6.379 -7.711 -10.477 1 97.69 67 THR B C 1
ATOM 1650 O O . THR B 1 67 ? 6.336 -6.48 -10.484 1 97.69 67 THR B O 1
ATOM 1653 N N . ASP B 1 68 ? 6.801 -8.391 -11.5 1 95.81 68 ASP B N 1
ATOM 1654 C CA . ASP B 1 68 ? 7.031 -7.848 -12.836 1 95.81 68 ASP B CA 1
ATOM 1655 C C . ASP B 1 68 ? 6.07 -8.461 -13.852 1 95.81 68 ASP B C 1
ATOM 1657 O O . ASP B 1 68 ? 6.496 -8.961 -14.898 1 95.81 68 ASP B O 1
ATOM 1661 N N . ALA B 1 69 ? 4.844 -8.508 -13.562 1 89.88 69 ALA B N 1
ATOM 1662 C CA . ALA B 1 69 ? 3.744 -8.992 -14.398 1 89.88 69 ALA B CA 1
ATOM 1663 C C . ALA B 1 69 ? 2.527 -8.078 -14.289 1 89.88 69 ALA B C 1
ATOM 1665 O O . ALA B 1 69 ? 1.639 -8.312 -13.469 1 89.88 69 ALA B O 1
ATOM 1666 N N . PRO B 1 70 ? 2.465 -7.133 -15.258 1 84.69 70 PRO B N 1
ATOM 1667 C CA . PRO B 1 70 ? 1.362 -6.176 -15.125 1 84.69 70 PRO B CA 1
ATOM 1668 C C . PRO B 1 70 ? 0.005 -6.789 -15.461 1 84.69 70 PRO B C 1
ATOM 1670 O O . PRO B 1 70 ? -0.088 -7.66 -16.328 1 84.69 70 PRO B O 1
ATOM 1673 N N . TYR B 1 71 ? -0.953 -6.281 -14.633 1 86.25 71 TYR B N 1
ATOM 1674 C CA . TYR B 1 71 ? -2.338 -6.668 -14.875 1 86.25 71 TYR B CA 1
ATOM 1675 C C . TYR B 1 71 ? -2.893 -5.965 -16.109 1 86.25 71 TYR B C 1
ATOM 1677 O O . TYR B 1 71 ? -2.316 -4.984 -16.578 1 86.25 71 TYR B O 1
ATOM 1685 N N . ASP B 1 72 ? -3.975 -6.555 -16.578 1 86 72 ASP B N 1
ATOM 1686 C CA . ASP B 1 72 ? -4.68 -5.84 -17.625 1 86 72 ASP B CA 1
ATOM 1687 C C . ASP B 1 72 ? -5.148 -4.469 -17.141 1 86 72 ASP B C 1
ATOM 1689 O O . ASP B 1 72 ? -5.707 -4.344 -16.062 1 86 72 ASP B O 1
ATOM 1693 N N . GLY B 1 73 ? -4.801 -3.471 -17.922 1 86.69 73 GLY B N 1
ATOM 1694 C CA . GLY B 1 73 ? -5.191 -2.117 -17.562 1 86.69 73 GLY B CA 1
ATOM 1695 C C . GLY B 1 73 ? -4.23 -1.454 -16.594 1 86.69 73 GLY B C 1
ATOM 1696 O O . GLY B 1 73 ? -4.59 -0.494 -15.914 1 86.69 73 GLY B O 1
ATOM 1697 N N . PHE B 1 74 ? -3.113 -1.912 -16.562 1 89.75 74 PHE B N 1
ATOM 1698 C CA . PHE B 1 74 ? -2.088 -1.351 -15.688 1 89.75 74 PHE B CA 1
ATOM 1699 C C . PHE B 1 74 ? -1.922 0.143 -15.938 1 89.75 74 PHE B C 1
ATOM 1701 O O . PHE B 1 74 ? -1.804 0.574 -17.094 1 89.75 74 PHE B O 1
ATOM 1708 N N . THR B 1 75 ? -1.981 0.916 -14.922 1 92.38 75 THR B N 1
ATOM 1709 C CA . THR B 1 75 ? -1.775 2.359 -14.922 1 92.38 75 THR B CA 1
ATOM 1710 C C . THR B 1 75 ? -1.04 2.799 -13.664 1 92.38 75 THR B C 1
ATOM 1712 O O . THR B 1 75 ? -1.284 2.266 -12.578 1 92.38 75 THR B O 1
ATOM 1715 N N . ILE B 1 76 ? -0.122 3.719 -13.875 1 91.38 76 ILE B N 1
ATOM 1716 C CA . ILE B 1 76 ? 0.539 4.336 -12.727 1 91.38 76 ILE B CA 1
ATOM 1717 C C . ILE B 1 76 ? -0.389 5.371 -12.094 1 91.38 76 ILE B C 1
ATOM 1719 O O . ILE B 1 76 ? -1.022 6.16 -12.797 1 91.38 76 ILE B O 1
ATOM 1723 N N . GLY B 1 77 ? -0.526 5.266 -10.812 1 93.62 77 GLY B N 1
ATOM 1724 C CA . GLY B 1 77 ? -1.354 6.219 -10.094 1 93.62 77 GLY B CA 1
ATOM 1725 C C . GLY B 1 77 ? -0.981 6.34 -8.625 1 93.62 77 GLY B C 1
ATOM 1726 O O . GLY B 1 77 ? 0.038 5.801 -8.195 1 93.62 77 GLY B O 1
ATOM 1727 N N . ASN B 1 78 ? -1.793 7.172 -7.844 1 94.44 78 ASN B N 1
ATOM 1728 C CA . ASN B 1 78 ? -1.454 7.445 -6.449 1 94.44 78 ASN B CA 1
ATOM 1729 C C . ASN B 1 78 ? -2.678 7.34 -5.547 1 94.44 78 ASN B C 1
ATOM 1731 O O . ASN B 1 78 ? -2.729 7.969 -4.488 1 94.44 78 ASN B O 1
ATOM 1735 N N . ARG B 1 79 ? -3.623 6.492 -6.051 1 96.5 79 ARG B N 1
ATOM 1736 C CA . ARG B 1 79 ? -4.73 6.117 -5.18 1 96.5 79 ARG B CA 1
ATOM 1737 C C . ARG B 1 79 ? -4.234 5.363 -3.955 1 96.5 79 ARG B C 1
ATOM 1739 O O . ARG B 1 79 ? -4.746 5.551 -2.85 1 96.5 79 ARG B O 1
ATOM 1746 N N . VAL B 1 80 ? -3.346 4.504 -4.234 1 98.06 80 VAL B N 1
ATOM 1747 C CA . VAL B 1 80 ? -2.654 3.789 -3.166 1 98.06 80 VAL B CA 1
ATOM 1748 C C . VAL B 1 80 ? -1.202 4.258 -3.086 1 98.06 80 VAL B C 1
ATOM 1750 O O . VAL B 1 80 ? -0.45 4.137 -4.055 1 98.06 80 VAL B O 1
ATOM 1753 N N . THR B 1 81 ? -0.841 4.855 -1.949 1 98.38 81 THR B N 1
ATOM 1754 C CA . THR B 1 81 ? 0.531 5.242 -1.644 1 98.38 81 THR B CA 1
ATOM 1755 C C . THR B 1 81 ? 1.069 4.438 -0.461 1 98.38 81 THR B C 1
ATOM 1757 O O . THR B 1 81 ? 0.369 3.584 0.086 1 98.38 81 THR B O 1
ATOM 1760 N N . ILE B 1 82 ? 2.334 4.625 -0.134 1 98.75 82 ILE B N 1
ATOM 1761 C CA . ILE B 1 82 ? 2.926 3.854 0.952 1 98.75 82 ILE B CA 1
ATOM 1762 C C . ILE B 1 82 ? 3.557 4.797 1.973 1 98.75 82 ILE B C 1
ATOM 1764 O O . ILE B 1 82 ? 4.363 5.656 1.616 1 98.75 82 ILE B O 1
ATOM 1768 N N . LEU B 1 83 ? 3.188 4.68 3.199 1 98.62 83 LEU B N 1
ATOM 1769 C CA . LEU B 1 83 ? 3.861 5.367 4.293 1 98.62 83 LEU B CA 1
ATOM 1770 C C . LEU B 1 83 ? 4.898 4.461 4.949 1 98.62 83 LEU B C 1
ATOM 1772 O O . LEU B 1 83 ? 4.582 3.338 5.348 1 98.62 83 LEU B O 1
ATOM 1776 N N . ILE B 1 84 ? 6.074 4.906 5.023 1 98.62 84 ILE B N 1
ATOM 1777 C CA . ILE B 1 84 ? 7.16 4.195 5.688 1 98.62 84 ILE B CA 1
ATOM 1778 C C . ILE B 1 84 ? 7.449 4.844 7.043 1 98.62 84 ILE B C 1
ATOM 1780 O O . ILE B 1 84 ? 7.695 6.047 7.117 1 98.62 84 ILE B O 1
ATOM 1784 N N . ASN B 1 85 ? 7.402 4.055 8.023 1 97.56 85 ASN B N 1
ATOM 1785 C CA . ASN B 1 85 ? 7.746 4.5 9.375 1 97.56 85 ASN B CA 1
ATOM 1786 C C . ASN B 1 85 ? 9.195 4.16 9.719 1 97.56 85 ASN B C 1
ATOM 1788 O O . ASN B 1 85 ? 9.508 3.014 10.039 1 97.56 85 ASN B O 1
ATOM 1792 N N . PHE B 1 86 ? 10.008 5.137 9.75 1 97.81 86 PHE B N 1
ATOM 1793 C CA . PHE B 1 86 ? 11.422 4.906 10.023 1 97.81 86 PHE B CA 1
ATOM 1794 C C . PHE B 1 86 ? 11.695 4.895 11.523 1 97.81 86 PHE B C 1
ATOM 1796 O O . PHE B 1 86 ? 10.984 5.543 12.289 1 97.81 86 PHE B O 1
ATOM 1803 N N . GLU B 1 87 ? 12.758 4.211 11.883 1 95 87 GLU B N 1
ATOM 1804 C CA . GLU B 1 87 ? 13.094 4.07 13.297 1 95 87 GLU B CA 1
ATOM 1805 C C . GLU B 1 87 ? 14.148 5.09 13.719 1 95 87 GLU B C 1
ATOM 1807 O O . GLU B 1 87 ? 14.328 5.348 14.906 1 95 87 GLU B O 1
ATOM 1812 N N . THR B 1 88 ? 14.922 5.602 12.844 1 96.25 88 THR B N 1
ATOM 1813 C CA . THR B 1 88 ? 15.953 6.578 13.172 1 96.25 88 THR B CA 1
ATOM 1814 C C . THR B 1 88 ? 15.906 7.762 12.211 1 96.25 88 THR B C 1
ATOM 1816 O O . THR B 1 88 ? 15.461 7.621 11.07 1 96.25 88 THR B O 1
ATOM 1819 N N . GLU B 1 89 ? 16.406 8.82 12.625 1 97.06 89 GLU B N 1
ATOM 1820 C CA . GLU B 1 89 ? 16.484 10.023 11.797 1 97.06 89 GLU B CA 1
ATOM 1821 C C . GLU B 1 89 ? 17.438 9.82 10.625 1 97.06 89 GLU B C 1
ATOM 1823 O O . GLU B 1 89 ? 17.188 10.32 9.523 1 97.06 89 GLU B O 1
ATOM 1828 N N . ASP B 1 90 ? 18.484 9.117 10.867 1 98.06 90 ASP B N 1
ATOM 1829 C CA . ASP B 1 90 ? 19.469 8.875 9.805 1 98.06 90 ASP B CA 1
ATOM 1830 C C . ASP B 1 90 ? 18.844 8.07 8.664 1 98.06 90 ASP B C 1
ATOM 1832 O O . ASP B 1 90 ? 19.109 8.336 7.492 1 98.06 90 ASP B O 1
ATOM 1836 N N . ASP B 1 91 ? 18.016 7.148 9.016 1 98.06 91 ASP B N 1
ATOM 1837 C CA . ASP B 1 91 ? 17.406 6.293 8 1 98.06 91 ASP B CA 1
ATOM 1838 C C . ASP B 1 91 ? 16.453 7.078 7.113 1 98.06 91 ASP B C 1
ATOM 1840 O O . ASP B 1 91 ? 16.438 6.902 5.891 1 98.06 91 ASP B O 1
ATOM 1844 N N . ILE B 1 92 ? 15.594 7.914 7.711 1 98.62 92 ILE B N 1
ATOM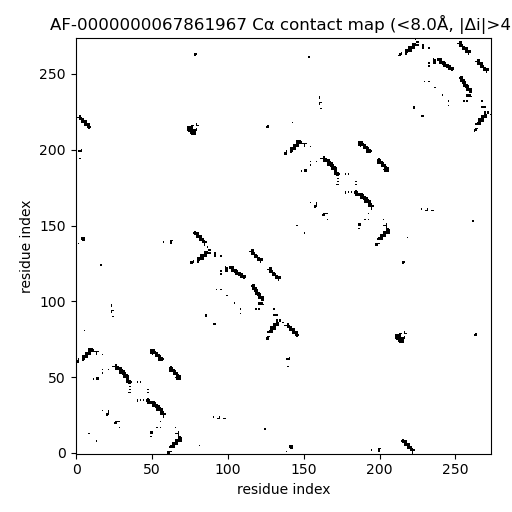 1845 C CA . ILE B 1 92 ? 14.656 8.672 6.891 1 98.62 92 ILE B CA 1
ATOM 1846 C C . ILE B 1 92 ? 15.414 9.664 6.012 1 98.62 92 ILE B C 1
ATOM 1848 O O . ILE B 1 92 ? 15.055 9.883 4.855 1 98.62 92 ILE B O 1
ATOM 1852 N N . LYS B 1 93 ? 16.469 10.281 6.52 1 98.75 93 LYS B N 1
ATOM 1853 C CA . LYS B 1 93 ? 17.281 11.211 5.734 1 98.75 93 LYS B CA 1
ATOM 1854 C C . LYS B 1 93 ? 17.906 10.516 4.531 1 98.75 93 LYS B C 1
ATOM 1856 O O . LYS B 1 93 ? 17.906 11.047 3.42 1 98.75 93 LYS B O 1
ATOM 1861 N N . TYR B 1 94 ? 18.406 9.375 4.793 1 98.81 94 TYR B N 1
ATOM 1862 C CA . TYR B 1 94 ? 19.031 8.609 3.717 1 98.81 94 TYR B CA 1
ATOM 1863 C C . TYR B 1 94 ? 18 8.266 2.637 1 98.81 94 TYR B C 1
ATOM 1865 O O . TYR B 1 94 ? 18.25 8.484 1.448 1 98.81 94 TYR B O 1
ATOM 1873 N N . ALA B 1 95 ? 16.875 7.734 3.078 1 98.88 95 ALA B N 1
ATOM 1874 C CA . ALA B 1 95 ? 15.828 7.359 2.129 1 98.88 95 ALA B CA 1
ATOM 1875 C C . ALA B 1 95 ? 15.375 8.562 1.312 1 98.88 95 ALA B C 1
ATOM 1877 O O . ALA B 1 95 ? 15.211 8.469 0.094 1 98.88 95 ALA B O 1
ATOM 1878 N N . TYR B 1 96 ? 15.172 9.633 2.002 1 98.94 96 TYR B N 1
ATOM 1879 C CA . TYR B 1 96 ? 14.758 10.859 1.332 1 98.94 96 TYR B CA 1
ATOM 1880 C C . TYR B 1 96 ? 15.766 11.273 0.267 1 98.94 96 TYR B C 1
ATOM 1882 O O . TYR B 1 96 ? 15.398 11.578 -0.867 1 98.94 96 TYR B O 1
ATOM 1890 N N . GLU B 1 97 ? 17.031 11.234 0.589 1 98.81 97 GLU B N 1
ATOM 1891 C CA . GLU B 1 97 ? 18.094 11.641 -0.325 1 98.81 97 GLU B CA 1
ATOM 1892 C C . GLU B 1 97 ? 18.156 10.734 -1.552 1 98.81 97 GLU B C 1
ATOM 1894 O O . GLU B 1 97 ? 18.219 11.219 -2.684 1 98.81 97 GLU B O 1
ATOM 1899 N N . VAL B 1 98 ? 18.109 9.516 -1.356 1 98.81 98 VAL B N 1
ATOM 1900 C CA . VAL B 1 98 ? 18.234 8.555 -2.451 1 98.81 98 VAL B CA 1
ATOM 1901 C C . VAL B 1 98 ? 17.016 8.625 -3.354 1 98.81 98 VAL B C 1
ATOM 1903 O O . VAL B 1 98 ? 17.141 8.68 -4.578 1 98.81 98 VAL B O 1
ATOM 1906 N N . LEU B 1 99 ? 15.797 8.633 -2.736 1 98.81 99 LEU B N 1
ATOM 1907 C CA . LEU B 1 99 ? 14.57 8.672 -3.514 1 98.81 99 LEU B CA 1
ATOM 1908 C C . LEU B 1 99 ? 14.469 9.977 -4.305 1 98.81 99 LEU B C 1
ATOM 1910 O O . LEU B 1 99 ? 14.031 9.977 -5.457 1 98.81 99 LEU B O 1
ATOM 1914 N N . SER B 1 100 ? 14.867 11.039 -3.689 1 98.5 100 SER B N 1
ATOM 1915 C CA . SER B 1 100 ? 14.672 12.352 -4.297 1 98.5 100 SER B CA 1
ATOM 1916 C C . SER B 1 100 ? 15.711 12.617 -5.387 1 98.5 100 SER B C 1
ATOM 1918 O O . SER B 1 100 ? 15.5 13.461 -6.258 1 98.5 100 SER B O 1
ATOM 1920 N N . ALA B 1 101 ? 16.844 11.922 -5.359 1 98.56 101 ALA B N 1
ATOM 1921 C CA . ALA B 1 101 ? 17.922 12.133 -6.32 1 98.56 101 ALA B CA 1
ATOM 1922 C C . ALA B 1 101 ? 17.438 11.906 -7.75 1 98.56 101 ALA B C 1
ATOM 1924 O O . ALA B 1 101 ? 17.875 12.586 -8.68 1 98.56 101 ALA B O 1
ATOM 1925 N N . THR B 1 102 ? 16.562 11 -7.938 1 97.69 102 THR B N 1
ATOM 1926 C CA . THR B 1 102 ? 16.078 10.695 -9.281 1 97.69 102 THR B CA 1
ATOM 1927 C C . THR B 1 102 ? 14.547 10.75 -9.328 1 97.69 102 THR B C 1
ATOM 1929 O O . THR B 1 102 ? 13.938 10.273 -10.281 1 97.69 102 THR B O 1
ATOM 1932 N N . GLY B 1 103 ? 13.961 11.164 -8.242 1 98.19 103 GLY B N 1
ATOM 1933 C CA . GLY B 1 103 ? 12.516 11.273 -8.156 1 98.19 103 GLY B CA 1
ATOM 1934 C C . GLY B 1 103 ? 12.023 12.703 -8.07 1 98.19 103 GLY B C 1
ATOM 1935 O O . GLY B 1 103 ? 12.773 13.641 -8.359 1 98.19 103 GLY B O 1
ATOM 1936 N N . LYS B 1 104 ? 10.781 12.898 -7.848 1 97.88 104 LYS B N 1
ATOM 1937 C CA . LYS B 1 104 ? 10.141 14.195 -7.664 1 97.88 104 LYS B CA 1
ATOM 1938 C C . LYS B 1 104 ? 9.773 14.422 -6.199 1 97.88 104 LYS B C 1
ATOM 1940 O O . LYS B 1 104 ? 9.016 13.641 -5.617 1 97.88 104 LYS B O 1
ATOM 1945 N N . VAL B 1 105 ? 10.344 15.492 -5.609 1 98.25 105 VAL B N 1
ATOM 1946 C CA . VAL B 1 105 ? 9.977 15.875 -4.25 1 98.25 105 VAL B CA 1
ATOM 1947 C C . VAL B 1 105 ? 8.578 16.484 -4.246 1 98.25 105 VAL B C 1
ATOM 1949 O O . VAL B 1 105 ? 8.336 17.5 -4.91 1 98.25 105 VAL B O 1
ATOM 1952 N N . GLU B 1 106 ? 7.688 15.852 -3.574 1 97.62 106 GLU B N 1
ATOM 1953 C CA . GLU B 1 106 ? 6.332 16.375 -3.436 1 97.62 106 GLU B CA 1
ATOM 1954 C C . GLU B 1 106 ? 6.207 17.266 -2.207 1 97.62 106 GLU B C 1
ATOM 1956 O O . GLU B 1 106 ? 5.449 18.25 -2.217 1 97.62 106 GLU B O 1
ATOM 1961 N N . MET B 1 107 ? 6.832 16.875 -1.146 1 97.31 107 MET B N 1
ATOM 1962 C CA . MET B 1 107 ? 6.988 17.625 0.104 1 97.31 107 MET B CA 1
ATOM 1963 C C . MET B 1 107 ? 8.383 17.406 0.688 1 97.31 107 MET B C 1
ATOM 1965 O O . MET B 1 107 ? 8.797 16.266 0.915 1 97.31 107 MET B O 1
ATOM 1969 N N . GLU B 1 108 ? 9.031 18.469 0.892 1 98.56 108 GLU B N 1
ATOM 1970 C CA . GLU B 1 108 ? 10.398 18.391 1.384 1 98.56 108 GLU B CA 1
ATOM 1971 C C . GLU B 1 108 ? 10.445 17.797 2.789 1 98.56 108 GLU B C 1
ATOM 1973 O O . GLU B 1 108 ? 9.484 17.906 3.551 1 98.56 108 GLU B O 1
ATOM 1978 N N . LEU B 1 109 ? 11.594 17.188 3.102 1 98.75 109 LEU B N 1
ATOM 1979 C CA . LEU B 1 109 ? 11.836 16.688 4.453 1 98.75 109 LEU B CA 1
ATOM 1980 C C . LEU B 1 109 ? 11.797 17.828 5.465 1 98.75 109 LEU B C 1
ATOM 1982 O O . LEU B 1 109 ? 12.555 18.797 5.344 1 98.75 109 LEU B O 1
ATOM 1986 N N . GLN B 1 110 ? 10.891 17.719 6.387 1 98.44 110 GLN B N 1
ATOM 1987 C CA . GLN B 1 110 ? 10.664 18.766 7.375 1 98.44 110 GLN B CA 1
ATOM 1988 C C . GLN B 1 110 ? 9.914 18.234 8.586 1 98.44 110 GLN B C 1
ATOM 1990 O O . GLN B 1 110 ? 9.445 17.078 8.578 1 98.44 110 GLN B O 1
ATOM 1995 N N . VAL B 1 111 ? 9.836 19.016 9.656 1 97.06 111 VAL B N 1
ATOM 1996 C CA . VAL B 1 111 ? 8.953 18.672 10.773 1 97.06 111 VAL B CA 1
ATOM 1997 C C . VAL B 1 111 ? 7.52 19.062 10.438 1 97.06 111 VAL B C 1
ATOM 1999 O O . VAL B 1 111 ? 7.215 20.25 10.258 1 97.06 111 VAL B O 1
ATOM 2002 N N . ALA B 1 112 ? 6.668 18.125 10.312 1 95 112 ALA B N 1
ATOM 2003 C CA . ALA B 1 112 ? 5.27 18.359 9.953 1 95 112 ALA B CA 1
ATOM 2004 C C . ALA B 1 112 ? 4.496 18.969 11.125 1 95 112 ALA B C 1
ATOM 2006 O O . ALA B 1 112 ? 5 19.031 12.242 1 95 112 ALA B O 1
ATOM 2007 N N . PHE B 1 113 ? 3.316 19.406 10.891 1 89.56 113 PHE B N 1
ATOM 2008 C CA . PHE B 1 113 ? 2.502 20.094 11.883 1 89.56 113 PHE B CA 1
ATOM 2009 C C . PHE B 1 113 ? 2.146 19.172 13.039 1 89.56 113 PHE B C 1
ATOM 2011 O O . PHE B 1 113 ? 1.823 19.625 14.133 1 89.56 113 PHE B O 1
ATOM 2018 N N . TRP B 1 114 ? 2.158 17.859 12.75 1 90 114 TRP B N 1
ATOM 2019 C CA . TRP B 1 114 ? 1.841 16.906 13.82 1 90 114 TRP B CA 1
ATOM 2020 C C . TRP B 1 114 ? 3.094 16.516 14.594 1 90 114 TRP B C 1
ATOM 2022 O O . TRP B 1 114 ? 3.031 15.719 15.531 1 90 114 TRP B O 1
ATOM 2032 N N . GLY B 1 115 ? 4.309 17.031 14.211 1 93.75 115 GLY B N 1
ATOM 2033 C CA . GLY B 1 115 ? 5.496 16.922 15.039 1 93.75 115 GLY B CA 1
ATOM 2034 C C . GLY B 1 115 ? 6.52 15.945 14.5 1 93.75 115 GLY B C 1
ATOM 2035 O O . GLY B 1 115 ? 7.688 15.977 14.898 1 93.75 115 GLY B O 1
ATOM 2036 N N . SER B 1 116 ? 6.18 15.062 13.625 1 96.69 116 SER B N 1
ATOM 2037 C CA . SER B 1 116 ? 7.102 14.078 13.062 1 96.69 116 SER B CA 1
ATOM 2038 C C . SER B 1 116 ? 7.938 14.68 11.938 1 96.69 116 SER B C 1
ATOM 2040 O O . SER B 1 116 ? 7.52 15.641 11.289 1 96.69 116 SER B O 1
ATOM 2042 N N . THR B 1 117 ? 9.164 14.172 11.789 1 98.31 117 THR B N 1
ATOM 2043 C CA . THR B 1 117 ? 9.883 14.414 10.547 1 98.31 117 THR B CA 1
ATOM 2044 C C . THR B 1 117 ? 9.219 13.688 9.383 1 98.31 117 THR B C 1
ATOM 2046 O O . THR B 1 117 ? 8.922 12.5 9.477 1 98.31 117 THR B O 1
ATOM 2049 N N . TYR B 1 118 ? 8.977 14.414 8.281 1 98.31 118 TYR B N 1
ATOM 2050 C CA . TYR B 1 118 ? 8.094 13.883 7.246 1 98.31 118 TYR B CA 1
ATOM 2051 C C . TYR B 1 118 ? 8.492 14.414 5.871 1 98.31 118 TYR B C 1
ATOM 2053 O O . TYR B 1 118 ? 8.977 15.539 5.742 1 98.31 118 TYR B O 1
ATOM 2061 N N . ALA B 1 119 ? 8.289 13.633 4.809 1 98.69 119 ALA B N 1
ATOM 2062 C CA . ALA B 1 119 ? 8.492 14.016 3.416 1 98.69 119 ALA B CA 1
ATOM 2063 C C . ALA B 1 119 ? 7.629 13.172 2.482 1 98.69 119 ALA B C 1
ATOM 2065 O O . ALA B 1 119 ? 7.113 12.125 2.883 1 98.69 119 ALA B O 1
ATOM 2066 N N . GLN B 1 120 ? 7.375 13.648 1.312 1 98.38 120 GLN B N 1
ATOM 2067 C CA . GLN B 1 120 ? 6.719 12.914 0.235 1 98.38 120 GLN B CA 1
ATOM 2068 C C . GLN B 1 120 ? 7.547 12.961 -1.047 1 98.38 120 GLN B C 1
ATOM 2070 O O . GLN B 1 120 ? 8.008 14.031 -1.456 1 98.38 120 GLN B O 1
ATOM 2075 N N . VAL B 1 121 ? 7.758 11.828 -1.611 1 98.5 121 VAL B N 1
ATOM 2076 C CA . VAL B 1 121 ? 8.547 11.734 -2.832 1 98.5 121 VAL B CA 1
ATOM 2077 C C . VAL B 1 121 ? 7.895 10.758 -3.803 1 98.5 121 VAL B C 1
ATOM 2079 O O . VAL B 1 121 ? 7.469 9.672 -3.402 1 98.5 121 VAL B O 1
ATOM 2082 N N . THR B 1 122 ? 7.66 11.133 -5.02 1 98.25 122 THR B N 1
ATOM 2083 C CA . THR B 1 122 ? 7.422 10.172 -6.094 1 98.25 122 THR B CA 1
ATOM 2084 C C . THR B 1 122 ? 8.734 9.742 -6.734 1 98.25 122 THR B C 1
ATOM 2086 O O . THR B 1 122 ? 9.453 10.562 -7.305 1 98.25 122 THR B O 1
ATOM 2089 N N . ASP B 1 123 ? 9.062 8.492 -6.719 1 98.31 123 ASP B N 1
ATOM 2090 C CA . ASP B 1 123 ? 10.398 8.07 -7.141 1 98.31 123 ASP B CA 1
ATOM 2091 C C . ASP B 1 123 ? 10.445 7.828 -8.648 1 98.31 123 ASP B C 1
ATOM 2093 O O . ASP B 1 123 ? 9.461 8.078 -9.352 1 98.31 123 ASP B O 1
ATOM 2097 N N . ARG B 1 124 ? 11.57 7.379 -9.141 1 97.62 124 ARG B N 1
ATOM 2098 C CA . ARG B 1 124 ? 11.812 7.25 -10.57 1 97.62 124 ARG B CA 1
ATOM 2099 C C . ARG B 1 124 ? 10.922 6.172 -11.18 1 97.62 124 ARG B C 1
ATOM 2101 O O . ARG B 1 124 ? 10.75 6.117 -12.398 1 97.62 124 ARG B O 1
ATOM 2108 N N . PHE B 1 125 ? 10.367 5.25 -10.359 1 97.81 125 PHE B N 1
ATOM 2109 C CA . PHE B 1 125 ? 9.508 4.184 -10.859 1 97.81 125 PHE B CA 1
ATOM 2110 C C . PHE B 1 125 ? 8.039 4.602 -10.812 1 97.81 125 PHE B C 1
ATOM 2112 O O . PHE B 1 125 ? 7.156 3.834 -11.211 1 97.81 125 PHE B O 1
ATOM 2119 N N . GLY B 1 126 ? 7.766 5.789 -10.273 1 96.69 126 GLY B N 1
ATOM 2120 C CA . GLY B 1 126 ? 6.398 6.285 -10.203 1 96.69 126 GLY B CA 1
ATOM 2121 C C . GLY B 1 126 ? 5.68 5.875 -8.938 1 96.69 126 GLY B C 1
ATOM 2122 O O . GLY B 1 126 ? 4.453 5.965 -8.852 1 96.69 126 GLY B O 1
ATOM 2123 N N . VAL B 1 127 ? 6.324 5.395 -7.953 1 98.12 127 VAL B N 1
ATOM 2124 C CA . VAL B 1 127 ? 5.727 5.047 -6.668 1 98.12 127 VAL B CA 1
ATOM 2125 C C . VAL B 1 127 ? 5.742 6.27 -5.75 1 98.12 127 VAL B C 1
ATOM 2127 O O . VAL B 1 127 ? 6.773 6.922 -5.59 1 98.12 127 VAL B O 1
ATOM 2130 N N . PHE B 1 128 ? 4.621 6.598 -5.164 1 98.12 128 PHE B N 1
ATOM 2131 C CA . PHE B 1 128 ? 4.492 7.715 -4.238 1 98.12 128 PHE B CA 1
ATOM 2132 C C . PHE B 1 128 ? 4.762 7.266 -2.807 1 98.12 128 PHE B C 1
ATOM 2134 O O . PHE B 1 128 ? 3.992 6.488 -2.24 1 98.12 128 PHE B O 1
ATOM 2141 N N . TRP B 1 129 ? 5.809 7.801 -2.217 1 98.69 129 TRP B N 1
ATOM 2142 C CA . TRP B 1 129 ? 6.227 7.445 -0.865 1 98.69 129 TRP B CA 1
ATOM 2143 C C . TRP B 1 129 ? 5.914 8.57 0.117 1 98.69 129 TRP B C 1
ATOM 2145 O O . TRP B 1 129 ? 6.141 9.742 -0.181 1 98.69 129 TRP B O 1
ATOM 2155 N N . GLN B 1 130 ? 5.363 8.219 1.18 1 98.5 130 GLN B N 1
ATOM 2156 C CA . GLN B 1 130 ? 5.316 9.055 2.377 1 98.5 130 GLN B CA 1
ATOM 2157 C C . GLN B 1 130 ? 6.324 8.578 3.42 1 98.5 130 GLN B C 1
ATOM 2159 O O . GLN B 1 130 ? 6.262 7.434 3.873 1 98.5 130 GLN B O 1
ATOM 2164 N N . LEU B 1 131 ? 7.281 9.414 3.756 1 98.81 131 LEU B N 1
ATOM 2165 C CA . LEU B 1 131 ? 8.336 9.078 4.707 1 98.81 131 LEU B CA 1
ATOM 2166 C C . LEU B 1 131 ? 8.055 9.703 6.07 1 98.81 131 LEU B C 1
ATOM 2168 O O . LEU B 1 131 ? 7.785 10.906 6.16 1 98.81 131 LEU B O 1
ATOM 2172 N N . ASN B 1 132 ? 8.125 8.898 7.066 1 98.62 132 ASN B N 1
ATOM 2173 C CA . ASN B 1 132 ? 7.758 9.367 8.398 1 98.62 132 ASN B CA 1
ATOM 2174 C C . ASN B 1 132 ? 8.742 8.883 9.453 1 98.62 132 ASN B C 1
ATOM 2176 O O . ASN B 1 132 ? 9.133 7.711 9.453 1 98.62 132 ASN B O 1
ATOM 2180 N N . PHE B 1 133 ? 9.164 9.742 10.328 1 98.12 133 PHE B N 1
ATOM 2181 C CA . PHE B 1 133 ? 9.953 9.422 11.508 1 98.12 133 PHE B CA 1
ATOM 2182 C C . PHE B 1 133 ? 9.43 10.164 12.727 1 98.12 133 PHE B C 1
ATOM 2184 O O . PHE B 1 133 ? 9.461 11.391 12.773 1 98.12 133 PHE B O 1
ATOM 2191 N N . ASP B 1 134 ? 8.898 9.414 13.625 1 94.75 134 ASP B N 1
ATOM 2192 C CA . ASP B 1 134 ? 8.414 9.977 14.883 1 94.75 134 ASP B CA 1
ATOM 2193 C C . ASP B 1 134 ? 9.461 9.852 15.984 1 94.75 134 ASP B C 1
ATOM 2195 O O . ASP B 1 134 ? 9.766 8.742 16.422 1 94.75 134 ASP B O 1
ATOM 2199 N N . LYS B 1 135 ? 10.016 10.984 16.453 1 84.62 135 LYS B N 1
ATOM 2200 C CA . LYS B 1 135 ? 11.062 10.992 17.469 1 84.62 135 LYS B CA 1
ATOM 2201 C C . LYS B 1 135 ? 10.562 10.414 18.781 1 84.62 135 LYS B C 1
ATOM 2203 O O . LYS B 1 135 ? 11.344 9.883 19.578 1 84.62 135 LYS B O 1
ATOM 2208 N N . LYS B 1 136 ? 9.289 10.617 19.062 1 71 136 LYS B N 1
ATOM 2209 C CA . LYS B 1 136 ? 8.797 10.156 20.359 1 71 136 LYS B CA 1
ATOM 2210 C C . LYS B 1 136 ? 8.703 8.633 20.406 1 71 136 LYS B C 1
ATOM 2212 O O . LYS B 1 136 ? 8.484 8.047 21.469 1 71 136 LYS B O 1
ATOM 2217 N N . SER B 1 137 ? 8.867 7.84 19.234 1 48.06 137 SER B N 1
ATOM 2218 C CA . SER B 1 137 ? 8.695 6.391 19.281 1 48.06 137 SER B CA 1
ATOM 2219 C C . SER B 1 137 ? 9.992 5.695 19.672 1 48.06 137 SER B C 1
ATOM 2221 O O . SER B 1 137 ? 11.078 6.125 19.266 1 48.06 137 SER B O 1
#

Solvent-accessible surface area (backbone atoms only — not comparable to full-atom values): 14403 Å² total; per-residue (Å²): 130,62,51,40,29,37,31,35,44,27,79,73,52,29,64,59,48,53,54,49,49,25,57,48,67,68,31,44,77,78,45,80,38,37,40,54,74,41,86,85,56,80,70,54,72,71,62,21,69,26,32,59,39,30,35,34,24,51,97,88,38,66,40,38,33,40,22,24,65,62,57,92,81,66,33,74,25,48,30,40,26,38,34,35,52,39,91,43,71,68,54,47,52,50,29,49,51,60,44,40,72,63,26,44,71,73,35,71,80,39,71,42,96,89,64,28,40,32,32,27,33,33,30,75,86,56,52,41,37,35,42,37,30,52,82,90,107,131,62,49,40,28,38,32,34,45,28,76,72,53,29,65,60,48,51,55,49,49,26,58,49,66,68,31,43,76,78,44,80,38,37,38,57,73,41,86,84,56,79,70,54,72,72,62,22,67,25,30,60,39,30,35,33,23,50,97,88,38,64,40,37,34,41,22,23,66,64,56,92,82,66,32,77,27,47,30,41,25,38,35,36,52,38,89,44,72,68,54,48,53,49,27,50,52,59,43,40,72,63,26,44,71,75,36,69,80,39,71,42,97,88,65,30,41,32,31,28,34,32,30,75,86,55,52,42,38,35,43,36,31,53,82,91,108

Organism: Listeria monocytogenes serovar 1/2a (strain ATCC BAA-679 / EGD-e) (NCBI:txid169963)

Radius of gyration: 18.46 Å; Cα contacts (8 Å, |Δi|>4): 640; chains: 2; bounding box: 40×54×44 Å

pLDDT: mean 95.52, std 5.91, range [47.75, 98.94]

Nearest PDB structures (foldseek):
  3oms-assembly1_A-2  TM=8.189E-01  e=4.073E-12  Bacillus cereus ATCC 14579
  1u6l-assembly1_B  TM=8.390E-01  e=3.158E-11  Pseudomonas aeruginosa PAO1
  1u7i-assembly1_B  TM=7.931E-01  e=8.796E-11  Pseudomonas aeruginosa PAO1
  2p7k-assembly1_B  TM=7.094E-01  e=9.464E-06  Listeria monocytogenes EGD-e
  4qb5-assembly1_A  TM=6.881E-01  e=5.329E-05  Rhodoferax ferrireducens T118

Sequence (274 aa):
MSFAVPYLVFNGEGQDALTFYADVFQAKITSVQRFKEMNNFDGDAVFGERLMHSRLAKNGEEFIYITDAPYDGFTIGNRVTILINFETEDDIKYAYEVLSATGKVEMELQVAFWGSTYAQVTDRFGVFWQLNFDKKSMSFAVPYLVFNGEGQDALTFYADVFQAKITSVQRFKEMNNFDGDAVFGERLMHSRLAKNGEEFIYITDAPYDGFTIGNRVTILINFETEDDIKYAYEVLSATGKVEMELQVAFWGSTYAQVTDRFGVFWQLNFDKKS